Protein 4LBA (pdb70)

Radius of gyration: 19.46 Å; Cα contacts (8 Å, |Δi|>4): 552; chains: 2; bounding box: 35×48×48 Å

B-factor: mean 36.83, std 19.66, range [13.96, 130.91]

Solvent-accessible surface area: 12000 Å² total

Nearest PDB structures (foldseek):
  4lba-assembly1_A  TM=1.010E+00  e=5.595E-19  Bacteroides eggerthii DSM 20697
  2l7q-assembly1_A  TM=8.582E-01  e=2.592E-10  Phocaeicola vulgatus ATCC 8482
  3frp-assembly1_G  TM=5.766E-01  e=1.345E-03  Naja kaouthia
  5jtw-assembly2_E  TM=6.041E-01  e=3.268E-03  Homo sapiens
  7b2q-assembly1_B  TM=5.570E-01  e=9.291E-03  Homo sapiens

CATH classification: 2.60.40.2410

Secondary structure (DSSP, 8-state):
--SEEEE----S---TT-EEEEEEEEEE-SSS--S-EEEEEEEEES-EEE---SPPPPTT--EE---SEEEEEEEESSSS-EEEEEEEEETTS-EEEEEEEE--/----SSEEEE----S---TT-EEEEEEEEEE-SSS--S-EEEEEEEEES-EEE---SPPPPTT--EEE--SEEEEEEEE-SSS-EEEEEEEEETTS-EEEEEEEE--

Structure (mmCIF, N/CA/C/O backbone):
data_4LBA
#
_entry.id   4LBA
#
_cell.length_a   126.923
_cell.length_b   126.923
_cell.length_c   39.352
_cell.angle_alpha   90.000
_cell.angle_beta   90.000
_cell.angle_gamma   120.000
#
_symmetry.space_group_name_H-M   'P 64'
#
loop_
_entity.id
_entity.type
_entity.pdbx_description
1 polymer 'conjugative transposon lipoprotein'
2 non-polymer 'PENTAETHYLENE GLYCOL'
3 non-polymer 1,2-ETHANEDIOL
4 water water
#
loop_
_atom_site.group_PDB
_atom_site.id
_atom_site.type_symbol
_atom_site.label_atom_id
_atom_site.label_alt_id
_atom_site.label_comp_id
_atom_site.label_asym_id
_atom_site.label_entity_id
_atom_site.label_seq_id
_atom_site.pdbx_PDB_ins_code
_atom_site.Cartn_x
_atom_site.Cartn_y
_atom_site.Cartn_z
_atom_site.occupancy
_atom_site.B_iso_or_equiv
_atom_site.auth_seq_id
_atom_site.auth_comp_id
_atom_site.auth_asym_id
_atom_site.auth_atom_id
_atom_site.pdbx_PDB_model_num
ATOM 1 N N . SER A 1 11 ? 91.255 29.843 18.400 1.00 69.71 41 SER A N 1
ATOM 2 C CA . SER A 1 11 ? 92.080 30.647 17.423 1.00 71.17 41 SER A CA 1
ATOM 3 C C . SER A 1 11 ? 91.255 31.595 16.492 1.00 72.30 41 SER A C 1
ATOM 4 O O . SER A 1 11 ? 91.425 32.824 16.529 1.00 64.45 41 SER A O 1
ATOM 7 N N . TYR A 1 12 ? 90.399 31.024 15.640 1.00 62.04 42 TYR A N 1
ATOM 8 C CA . TYR A 1 12 ? 89.350 31.781 14.937 1.00 59.10 42 TYR A CA 1
ATOM 9 C C . TYR A 1 12 ? 88.025 31.087 15.184 1.00 55.89 42 TYR A C 1
ATOM 10 O O . TYR A 1 12 ? 87.998 29.881 15.445 1.00 57.87 42 TYR A O 1
ATOM 19 N N . PRO A 1 13 ? 86.916 31.831 15.099 1.00 51.54 43 PRO A N 1
ATOM 20 C CA . PRO A 1 13 ? 86.827 33.250 14.885 1.00 51.63 43 PRO A CA 1
ATOM 21 C C . PRO A 1 13 ? 86.845 34.039 16.208 1.00 41.93 43 PRO A C 1
ATOM 22 O O . PRO A 1 13 ? 86.639 35.247 16.149 1.00 45.04 43 PRO A O 1
ATOM 26 N N . PHE A 1 14 ? 86.994 33.380 17.363 1.00 36.95 44 PHE A N 1
ATOM 27 C CA . PHE A 1 14 ? 87.157 34.107 18.653 1.00 33.99 44 PHE A CA 1
ATOM 28 C C . PHE A 1 14 ? 88.054 33.386 19.629 1.00 34.08 44 PHE A C 1
ATOM 29 O O . PHE A 1 14 ? 88.268 32.177 19.513 1.00 34.67 44 PHE A O 1
ATOM 37 N N . THR A 1 15 ? 88.582 34.144 20.589 1.00 31.65 45 THR A N 1
ATOM 38 C CA . THR A 1 15 ? 89.350 33.611 21.679 1.00 30.08 45 THR A CA 1
ATOM 39 C C . THR A 1 15 ? 88.800 34.249 22.960 1.00 27.19 45 THR A C 1
ATOM 40 O O . THR A 1 15 ? 87.996 35.188 22.920 1.00 29.11 45 THR A O 1
ATOM 44 N N . VAL A 1 16 ? 89.238 33.747 24.092 1.00 26.04 46 VAL A N 1
ATOM 45 C CA . VAL A 1 16 ? 88.874 34.328 25.359 1.00 25.26 46 VAL A CA 1
ATOM 46 C C . VAL A 1 16 ? 90.180 34.577 26.135 1.00 25.29 46 VAL A C 1
ATOM 47 O O . VAL A 1 16 ? 90.939 33.640 26.394 1.00 28.82 46 VAL A O 1
ATOM 51 N N . GLU A 1 17 ? 90.434 35.828 26.477 1.00 24.39 47 GLU A N 1
ATOM 52 C CA . GLU A 1 17 ? 91.609 36.189 27.238 1.00 24.78 47 GLU A CA 1
ATOM 53 C C . GLU A 1 17 ? 91.278 36.125 28.703 1.00 22.03 47 GLU A C 1
ATOM 54 O O . GLU A 1 17 ? 90.198 36.504 29.097 1.00 25.84 47 GLU A O 1
ATOM 60 N N . VAL A 1 18 ? 92.221 35.662 29.498 1.00 21.04 48 VAL A N 1
ATOM 61 C CA . VAL A 1 18 ? 91.978 35.529 30.945 1.00 21.51 48 VAL A CA 1
ATOM 62 C C . VAL A 1 18 ? 93.156 36.159 31.672 1.00 21.00 48 VAL A C 1
ATOM 63 O O . VAL A 1 18 ? 94.327 35.946 31.306 1.00 23.30 48 VAL A O 1
ATOM 80 N N . PRO A 1 20 ? 95.554 36.921 35.124 1.00 19.50 50 PRO A N 1
ATOM 81 C CA . PRO A 1 20 ? 96.157 35.979 36.063 1.00 20.68 50 PRO A CA 1
ATOM 82 C C . PRO A 1 20 ? 95.203 35.482 37.155 1.00 20.73 50 PRO A C 1
ATOM 83 O O . PRO A 1 20 ? 94.329 36.229 37.598 1.00 20.36 50 PRO A O 1
ATOM 87 N N . VAL A 1 21 ? 95.385 34.222 37.536 1.00 21.12 51 VAL A N 1
ATOM 88 C CA . VAL A 1 21 ? 94.685 33.596 38.637 1.00 23.08 51 VAL A CA 1
ATOM 89 C C . VAL A 1 21 ? 95.708 32.983 39.592 1.00 25.47 51 VAL A C 1
ATOM 90 O O . VAL A 1 21 ? 96.836 32.768 39.198 1.00 24.61 51 VAL A O 1
ATOM 94 N N . PRO A 1 22 ? 95.320 32.757 40.855 1.00 26.16 52 PRO A N 1
ATOM 95 C CA . PRO A 1 22 ? 96.216 32.108 41.797 1.00 28.29 52 PRO A CA 1
ATOM 96 C C . PRO A 1 22 ? 96.586 30.701 41.345 1.00 27.60 52 PRO A C 1
ATOM 97 O O . PRO A 1 22 ? 95.891 30.109 40.516 1.00 27.00 52 PRO A O 1
ATOM 101 N N . ASN A 1 23 ? 97.674 30.178 41.908 1.00 30.05 53 ASN A N 1
ATOM 102 C CA . ASN A 1 23 ? 98.044 28.779 41.644 1.00 32.36 53 ASN A CA 1
ATOM 103 C C . ASN A 1 23 ? 97.547 27.852 42.759 1.00 34.17 53 ASN A C 1
ATOM 104 O O . ASN A 1 23 ? 97.665 26.635 42.650 1.00 34.55 53 ASN A O 1
ATOM 109 N N . LYS A 1 24 ? 96.957 28.436 43.795 1.00 36.00 54 LYS A N 1
ATOM 110 C CA . LYS A 1 24 ? 96.438 27.680 44.945 1.00 36.62 54 LYS A CA 1
ATOM 111 C C . LYS A 1 24 ? 95.183 28.322 45.513 1.00 39.66 54 LYS A C 1
ATOM 112 O O . LYS A 1 24 ? 94.904 29.513 45.312 1.00 36.98 54 LYS A O 1
ATOM 118 N N . VAL A 1 25 ? 94.403 27.514 46.205 1.00 36.41 55 VAL A N 1
ATOM 119 C CA A VAL A 1 25 ? 93.180 27.966 46.839 0.50 38.16 55 VAL A CA 1
ATOM 120 C CA B VAL A 1 25 ? 93.160 27.952 46.809 0.50 37.43 55 VAL A CA 1
ATOM 121 C C . VAL A 1 25 ? 93.007 27.155 48.113 1.00 43.58 55 VAL A C 1
ATOM 122 O O . VAL A 1 25 ? 93.547 26.051 48.228 1.00 44.64 55 VAL A O 1
ATOM 129 N N . VAL A 1 26 ? 92.298 27.714 49.083 1.00 41.71 56 VAL A N 1
ATOM 130 C CA . VAL A 1 26 ? 91.951 26.958 50.264 1.00 46.63 56 VAL A CA 1
ATOM 131 C C . VAL A 1 26 ? 90.433 26.834 50.317 1.00 44.69 56 VAL A C 1
ATOM 132 O O . VAL A 1 26 ? 89.705 27.542 49.615 1.00 39.50 56 VAL A O 1
ATOM 136 N N . LYS A 1 27 ? 89.974 25.914 51.145 1.00 47.09 57 LYS A N 1
ATOM 137 C CA . LYS A 1 27 ? 88.558 25.693 51.344 1.00 47.74 57 LYS A CA 1
ATOM 138 C C . LYS A 1 27 ? 87.886 27.003 51.717 1.00 46.80 57 LYS A C 1
ATOM 139 O O . LYS A 1 27 ? 88.322 27.697 52.648 1.00 48.17 57 LYS A O 1
ATOM 145 N N . GLY A 1 28 ? 86.814 27.319 51.005 1.00 41.57 58 GLY A N 1
ATOM 146 C CA . GLY A 1 28 ? 86.031 28.511 51.255 1.00 42.99 58 GLY A CA 1
ATOM 147 C C . GLY A 1 28 ? 86.525 29.774 50.567 1.00 42.28 58 GLY A C 1
ATOM 148 O O . GLY A 1 28 ? 85.838 30.778 50.597 1.00 46.14 58 GLY A O 1
ATOM 149 N N . GLN A 1 29 ? 87.721 29.742 49.985 1.00 37.28 59 GLN A N 1
ATOM 150 C CA . GLN A 1 29 ? 88.224 30.843 49.203 1.00 37.67 59 GLN A CA 1
ATOM 151 C C . GLN A 1 29 ? 87.528 30.968 47.868 1.00 34.66 59 GLN A C 1
ATOM 152 O O . GLN A 1 29 ? 87.279 29.961 47.195 1.00 32.62 59 GLN A O 1
ATOM 158 N N . THR A 1 30 ? 87.258 32.201 47.464 1.00 32.77 60 THR A N 1
ATOM 159 C CA . THR A 1 30 ? 86.675 32.479 46.164 1.00 30.78 60 THR A CA 1
ATOM 160 C C . THR A 1 30 ? 87.717 33.150 45.295 1.00 30.28 60 THR A C 1
ATOM 161 O O . THR A 1 30 ? 88.316 34.147 45.712 1.00 33.53 60 THR A O 1
ATOM 165 N N . VAL A 1 31 ? 87.953 32.596 44.112 1.00 28.41 61 VAL A N 1
ATOM 166 C CA . VAL A 1 31 ? 88.885 33.124 43.133 1.00 26.43 61 VAL A CA 1
ATOM 167 C C . VAL A 1 31 ? 88.112 33.889 42.069 1.00 25.18 61 VAL A C 1
ATOM 168 O O . VAL A 1 31 ? 87.150 33.351 41.500 1.00 25.24 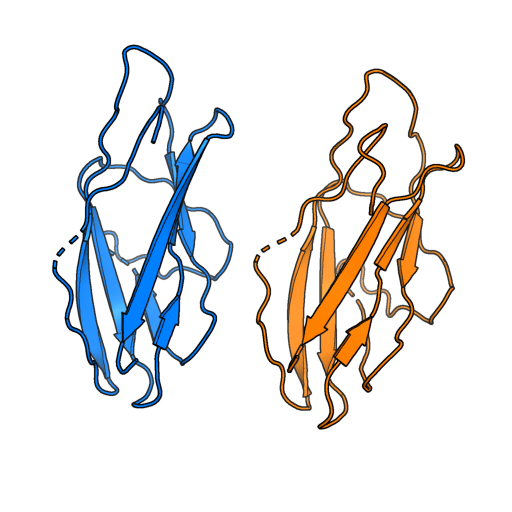61 VAL A O 1
ATOM 172 N N . GLU A 1 32 ? 88.548 35.117 41.790 1.00 24.92 62 GLU A N 1
ATOM 173 C CA . GLU A 1 32 ? 87.919 35.932 40.750 1.00 23.79 62 GLU A CA 1
ATOM 174 C C . GLU A 1 32 ? 88.673 35.727 39.436 1.00 24.67 62 GLU A C 1
ATOM 175 O O . GLU A 1 32 ? 89.871 36.003 39.342 1.00 27.14 62 GLU A O 1
ATOM 181 N N . ILE A 1 33 ? 87.969 35.318 38.390 1.00 19.90 63 ILE A N 1
ATOM 182 C CA . ILE A 1 33 ? 88.583 35.035 37.122 1.00 19.98 63 ILE A CA 1
ATOM 183 C C . ILE A 1 33 ? 88.060 36.066 36.129 1.00 20.80 63 ILE A C 1
ATOM 184 O O . ILE A 1 33 ? 86.870 36.111 35.867 1.00 22.35 63 ILE A O 1
ATOM 189 N N . ARG A 1 34 ? 88.946 36.910 35.586 1.00 18.39 64 ARG A N 1
ATOM 190 C CA . ARG A 1 34 ? 88.543 37.976 34.701 1.00 18.29 64 ARG A CA 1
ATOM 191 C C . ARG A 1 34 ? 88.817 37.606 33.254 1.00 19.65 64 ARG A C 1
ATOM 192 O O . ARG A 1 34 ? 89.960 37.300 32.879 1.00 20.83 64 ARG A O 1
ATOM 200 N N . CYS A 1 35 ? 87.748 37.631 32.470 1.00 21.30 65 CYS A N 1
ATOM 201 C CA . CYS A 1 35 ? 87.760 37.132 31.096 1.00 20.89 65 CYS A CA 1
ATOM 202 C C . CYS A 1 35 ? 87.311 38.211 30.128 1.00 21.76 65 CYS A C 1
ATOM 203 O O . CYS A 1 35 ? 86.510 39.094 30.475 1.00 23.10 65 CYS A O 1
ATOM 206 N N . GLU A 1 36 ? 87.800 38.098 28.894 1.00 25.00 66 GLU A N 1
ATOM 207 C CA . GLU A 1 36 ? 87.349 38.942 27.810 1.00 25.42 66 GLU A CA 1
ATOM 208 C C . GLU A 1 36 ? 87.289 38.169 26.506 1.00 26.82 66 GLU A C 1
ATOM 209 O O . GLU A 1 36 ? 88.271 37.584 26.072 1.00 26.05 66 GLU A O 1
ATOM 215 N N . LEU A 1 37 ? 86.116 38.187 25.880 1.00 28.40 67 LEU A N 1
ATOM 216 C CA A LEU A 1 37 ? 85.932 37.601 24.563 0.50 31.04 67 LEU A CA 1
ATOM 217 C CA B LEU A 1 37 ? 85.952 37.615 24.535 0.50 31.38 67 LEU A CA 1
ATOM 218 C C . LEU A 1 37 ? 86.594 38.519 23.519 1.00 33.09 67 LEU A C 1
ATOM 219 O O . LEU A 1 37 ? 86.313 39.719 23.502 1.00 34.90 67 LEU A O 1
ATOM 228 N N . LYS A 1 38 ? 87.450 37.951 22.656 1.00 32.25 68 LYS A N 1
ATOM 229 C CA . LYS A 1 38 ? 88.133 38.669 21.599 1.00 36.01 68 LYS A CA 1
ATOM 230 C C . LYS A 1 38 ? 87.696 38.074 20.250 1.00 39.16 68 LYS A C 1
ATOM 231 O O . LYS A 1 38 ? 87.923 36.903 19.981 1.00 35.19 68 LYS A O 1
ATOM 237 N N . LYS A 1 39 ? 87.087 38.891 19.412 1.00 44.71 69 LYS A N 1
ATOM 238 C CA . LYS A 1 39 ? 86.679 38.425 18.078 1.00 52.90 69 LYS A CA 1
ATOM 239 C C . LYS A 1 39 ? 87.806 38.700 17.096 1.00 68.03 69 LYS A C 1
ATOM 240 O O . LYS A 1 39 ? 88.221 39.850 16.931 1.00 59.43 69 LYS A O 1
ATOM 246 N N . GLU A 1 40 ? 88.288 37.621 16.473 1.00 81.03 70 GLU A N 1
ATOM 247 C CA . GLU A 1 40 ? 89.564 37.580 15.739 1.00 93.85 70 GLU A CA 1
ATOM 248 C C . GLU A 1 40 ? 89.491 37.858 14.247 1.00 114.05 70 GLU A C 1
ATOM 249 O O . GLU A 1 40 ? 90.533 37.980 13.602 1.00 130.91 70 GLU A O 1
ATOM 255 N N . GLY A 1 41 ? 88.284 37.936 13.692 1.00 118.63 71 GLY A N 1
ATOM 256 C CA . GLY A 1 41 ? 88.125 38.129 12.264 1.00 119.54 71 GLY A CA 1
ATOM 257 C C . GLY A 1 41 ? 86.997 39.082 11.942 1.00 121.33 71 GLY A C 1
ATOM 258 O O . GLY A 1 41 ? 86.383 39.664 12.848 1.00 115.28 71 GLY A O 1
ATOM 259 N N . ASP A 1 42 ? 86.715 39.200 10.643 1.00 111.31 72 ASP A N 1
ATOM 260 C CA . ASP A 1 42 ? 85.625 40.023 10.122 1.00 104.78 72 ASP A CA 1
ATOM 261 C C . ASP A 1 42 ? 84.234 39.416 10.363 1.00 101.39 72 ASP A C 1
ATOM 262 O O . ASP A 1 42 ? 83.243 40.149 10.423 1.00 102.41 72 ASP A O 1
ATOM 267 N N . PHE A 1 43 ? 84.153 38.091 10.484 1.00 99.07 73 PHE A N 1
ATOM 268 C CA . PHE A 1 43 ? 82.863 37.397 10.390 1.00 101.90 73 PHE A CA 1
ATOM 269 C C . PHE A 1 43 ? 82.540 36.538 11.625 1.00 109.92 73 PHE A C 1
ATOM 270 O O . PHE A 1 43 ? 83.340 36.448 12.562 1.00 102.30 73 PHE A O 1
ATOM 278 N N . SER A 1 44 ? 81.341 35.947 11.610 1.00 129.29 74 SER A N 1
ATOM 279 C CA . SER A 1 44 ? 80.824 35.062 12.670 1.00 126.75 74 SER A CA 1
ATOM 280 C C . SER A 1 44 ? 80.693 35.705 14.067 1.00 120.39 74 SER A C 1
ATOM 281 O O . SER A 1 44 ? 81.374 36.685 14.388 1.00 117.54 74 SER A O 1
ATOM 284 N N . GLY A 1 45 ? 79.782 35.153 14.874 1.00 109.22 75 GLY A N 1
ATOM 285 C CA . GLY A 1 45 ? 79.699 35.445 16.313 1.00 101.16 75 GLY A CA 1
ATOM 286 C C . GLY A 1 45 ? 78.751 36.525 16.816 1.00 84.49 75 GLY A C 1
ATOM 287 O O . GLY A 1 45 ? 79.208 37.566 17.305 1.00 76.60 75 GLY A O 1
ATOM 288 N N . THR A 1 46 ? 77.442 36.279 16.732 1.00 78.44 76 THR A N 1
ATOM 289 C CA . THR A 1 46 ? 76.457 37.175 17.378 1.00 73.87 76 THR A CA 1
ATOM 290 C C . THR A 1 46 ? 76.124 36.721 18.815 1.00 55.92 76 THR A C 1
ATOM 291 O O . THR A 1 46 ? 76.111 37.542 19.720 1.00 56.97 76 THR A O 1
ATOM 295 N N . LEU A 1 47 ? 75.858 35.431 19.016 1.00 53.58 77 LEU A N 1
ATOM 296 C CA . LEU A 1 47 ? 75.395 34.936 20.302 1.00 47.75 77 LEU A CA 1
ATOM 297 C C . LEU A 1 47 ? 76.398 33.957 20.898 1.00 41.22 77 LEU A C 1
ATOM 298 O O . LEU A 1 47 ? 76.843 33.034 20.219 1.00 39.99 77 LEU A O 1
ATOM 303 N N . TYR A 1 48 ? 76.685 34.125 22.181 1.00 35.66 78 TYR A N 1
ATOM 304 C CA . TYR A 1 48 ? 77.645 33.261 22.862 1.00 33.43 78 TYR A CA 1
ATOM 305 C C . TYR A 1 48 ? 77.058 32.686 24.117 1.00 34.20 78 TYR A C 1
ATOM 306 O O . TYR A 1 48 ? 76.252 33.327 24.782 1.00 33.85 78 TYR A O 1
ATOM 315 N N . THR A 1 49 ? 77.483 31.463 24.423 1.00 29.28 79 THR A N 1
ATOM 316 C CA . THR A 1 49 ? 77.150 30.793 25.666 1.00 26.64 79 THR A CA 1
ATOM 317 C C . THR A 1 49 ? 78.420 30.387 26.396 1.00 24.13 79 THR A C 1
ATOM 318 O O . THR A 1 49 ? 79.517 30.332 25.815 1.00 23.86 79 THR A O 1
ATOM 322 N N . ILE A 1 50 ? 78.254 30.086 27.673 1.00 22.81 80 ILE A N 1
ATOM 323 C CA . ILE A 1 50 ? 79.314 29.596 28.525 1.00 21.20 80 ILE A CA 1
ATOM 324 C C . ILE A 1 50 ? 78.830 28.411 29.377 1.00 19.78 80 ILE A C 1
ATOM 325 O O . ILE A 1 50 ? 77.647 28.314 29.734 1.00 22.14 80 ILE A O 1
ATOM 330 N N . ARG A 1 51 ? 79.751 27.483 29.606 1.00 19.54 81 ARG A N 1
ATOM 331 C CA . ARG A 1 51 ? 79.512 26.317 30.399 1.00 18.80 81 ARG A CA 1
ATOM 332 C C . ARG A 1 51 ? 80.805 25.918 31.060 1.00 19.26 81 ARG A C 1
ATOM 333 O O . ARG A 1 51 ? 81.893 26.383 30.691 1.00 18.63 81 ARG A O 1
ATOM 341 N N . TYR A 1 52 ? 80.710 25.009 32.027 1.00 18.89 82 TYR A N 1
ATOM 342 C CA . TYR A 1 52 ? 81.907 24.470 32.668 1.00 18.39 82 TYR A CA 1
ATOM 343 C C . TYR A 1 52 ? 81.744 23.004 33.038 1.00 20.94 82 TYR A C 1
ATOM 344 O O . TYR A 1 52 ? 80.639 22.442 32.976 1.00 22.48 82 TYR A O 1
ATOM 353 N N . PHE A 1 53 ? 82.863 22.364 33.318 1.00 20.85 83 PHE A N 1
ATOM 354 C CA . PHE A 1 53 ? 82.867 21.026 33.873 1.00 20.92 83 PHE A CA 1
ATOM 355 C C . PHE A 1 53 ? 84.055 20.866 34.784 1.00 21.52 83 PHE A C 1
ATOM 356 O O . PHE A 1 53 ? 85.159 21.316 34.455 1.00 21.46 83 PHE A O 1
ATOM 364 N N . GLN A 1 54 ? 83.845 20.201 35.907 1.00 21.07 84 GLN A N 1
ATOM 365 C CA . GLN A 1 54 ? 84.913 19.963 36.877 1.00 23.46 84 GLN A CA 1
ATOM 366 C C . GLN A 1 54 ? 85.406 18.562 36.854 1.00 26.30 84 GLN A C 1
ATOM 367 O O . GLN A 1 54 ? 84.591 17.600 36.920 1.00 26.54 84 GLN A O 1
ATOM 373 N N . PHE A 1 55 ? 86.727 18.408 36.745 1.00 25.76 85 PHE A N 1
ATOM 374 C CA . PHE A 1 55 ? 87.382 17.119 36.648 1.00 27.49 85 PHE A CA 1
ATOM 375 C C . PHE A 1 55 ? 88.112 16.657 37.914 1.00 30.09 85 PHE A C 1
ATOM 376 O O . PHE A 1 55 ? 88.247 15.453 38.159 1.00 30.57 85 PHE A O 1
ATOM 384 N N . GLU A 1 56 ? 88.610 17.607 38.707 1.00 29.57 86 GLU A N 1
ATOM 385 C CA . GLU A 1 56 ? 89.257 17.280 39.988 1.00 34.57 86 GLU A CA 1
ATOM 386 C C . GLU A 1 56 ? 88.786 18.297 41.019 1.00 32.93 86 GLU A C 1
ATOM 387 O O . GLU A 1 56 ? 88.640 19.485 40.709 1.00 29.05 86 GLU A O 1
ATOM 393 N N . GLY A 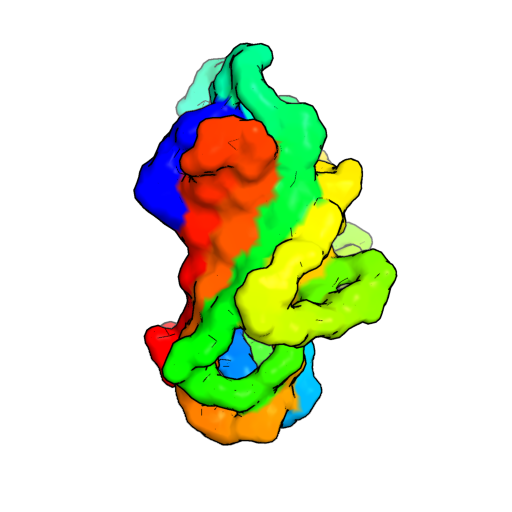1 57 ? 88.578 17.835 42.250 1.00 34.60 87 GLY A N 1
ATOM 394 C CA . GLY A 1 57 ? 88.292 18.745 43.344 1.00 36.96 87 GLY A CA 1
ATOM 395 C C . GLY A 1 57 ? 86.834 19.082 43.463 1.00 38.56 87 GLY A C 1
ATOM 396 O O . GLY A 1 57 ? 86.015 18.673 42.638 1.00 37.68 87 GLY A O 1
ATOM 397 N N . GLU A 1 58 ? 86.522 19.833 44.508 1.00 39.45 88 GLU A N 1
ATOM 398 C CA A GLU A 1 58 ? 85.147 20.198 44.835 0.50 40.78 88 GLU A CA 1
ATOM 399 C CA B GLU A 1 58 ? 85.149 20.189 44.846 0.50 41.91 88 GLU A CA 1
ATOM 400 C C . GLU A 1 58 ? 85.043 21.706 44.949 1.00 40.55 88 GLU A C 1
ATOM 401 O O . GLU A 1 58 ? 85.909 22.354 45.531 1.00 39.21 88 GLU A O 1
ATOM 412 N N . GLY A 1 59 ? 83.981 22.264 44.396 1.00 35.50 89 GLY A N 1
ATOM 413 C CA . GLY A 1 59 ? 83.838 23.714 44.391 1.00 34.35 89 GLY A CA 1
ATOM 414 C C . GLY A 1 59 ? 82.627 24.095 43.584 1.00 34.66 89 GLY A C 1
ATOM 415 O O . GLY A 1 59 ? 81.925 23.217 43.048 1.00 31.41 89 GLY A O 1
ATOM 416 N N . SER A 1 60 ? 82.373 25.394 43.536 1.00 31.38 90 SER A N 1
ATOM 417 C CA . SER A 1 60 ? 81.268 25.949 42.785 1.00 33.01 90 SER A CA 1
ATOM 418 C C . SER A 1 60 ? 81.751 27.110 41.949 1.00 30.56 90 SER A C 1
ATOM 419 O O . SER A 1 60 ? 82.622 27.889 42.370 1.00 31.61 90 SER A O 1
ATOM 422 N N . LEU A 1 61 ? 81.150 27.261 40.783 1.00 25.24 91 LEU A N 1
ATOM 423 C CA . LEU A 1 61 ? 81.524 28.329 39.887 1.00 23.07 91 LEU A CA 1
ATOM 424 C C . LEU A 1 61 ? 80.293 29.179 39.683 1.00 24.22 91 LEU A C 1
ATOM 425 O O . LEU A 1 61 ? 79.221 28.632 39.425 1.00 26.11 91 LEU A O 1
ATOM 430 N N . LYS A 1 62 ? 80.459 30.495 39.763 1.00 23.91 92 LYS A N 1
ATOM 431 C CA . LYS A 1 62 ? 79.361 31.438 39.557 1.00 26.89 92 LYS A CA 1
ATOM 432 C C . LYS A 1 62 ? 79.746 32.476 38.533 1.00 27.36 92 LYS A C 1
ATOM 433 O O . LYS A 1 62 ? 80.935 32.766 38.361 1.00 26.32 92 LYS A O 1
ATOM 452 N N . ASP A 1 64 ? 79.098 36.514 37.083 1.00 29.54 94 ASP A N 1
ATOM 453 C CA . ASP A 1 64 ? 79.019 37.828 37.710 1.00 30.64 94 ASP A CA 1
ATOM 454 C C . ASP A 1 64 ? 77.589 38.338 37.829 1.00 36.59 94 ASP A C 1
ATOM 455 O O . ASP A 1 64 ? 77.351 39.358 38.444 1.00 37.82 94 ASP A O 1
ATOM 460 N N . ASN A 1 65 ? 76.640 37.628 37.236 1.00 36.12 95 ASN A N 1
ATOM 461 C CA . ASN A 1 65 ? 75.223 37.922 37.453 1.00 41.74 95 ASN A CA 1
ATOM 462 C C . ASN A 1 65 ? 74.609 37.123 38.608 1.00 40.68 95 ASN A C 1
ATOM 463 O O . ASN A 1 65 ? 73.402 37.187 38.822 1.00 51.12 95 ASN A O 1
ATOM 468 N N . GLY A 1 66 ? 75.437 36.424 39.380 1.00 40.78 96 GLY A N 1
ATOM 469 C CA . GLY A 1 66 ? 74.985 35.695 40.568 1.00 43.16 96 GLY A CA 1
ATOM 470 C C . GLY A 1 66 ? 74.551 34.258 40.329 1.00 43.77 96 GLY A C 1
ATOM 471 O O . GLY A 1 66 ? 74.330 33.516 41.285 1.00 46.11 96 GLY A O 1
ATOM 472 N N . ILE A 1 67 ? 74.460 33.848 39.068 1.00 38.67 97 ILE A N 1
ATOM 473 C CA . ILE A 1 67 ? 73.991 32.482 38.721 1.00 41.33 97 ILE A CA 1
ATOM 474 C C . ILE A 1 67 ? 75.121 31.479 38.981 1.00 35.31 97 ILE A C 1
ATOM 475 O O . ILE A 1 67 ? 76.294 31.728 38.648 1.00 32.38 97 ILE A O 1
ATOM 480 N N . THR A 1 68 ? 74.763 30.379 39.630 1.00 35.78 98 THR A N 1
ATOM 481 C CA . THR A 1 68 ? 75.693 29.270 39.849 1.00 33.17 98 THR A CA 1
ATOM 482 C C . THR A 1 68 ? 75.609 28.309 38.680 1.00 29.29 98 THR A C 1
ATOM 483 O O . THR A 1 68 ? 74.504 27.846 38.318 1.00 31.79 98 THR A O 1
ATOM 487 N N . PHE A 1 69 ? 76.767 27.956 38.128 1.00 25.88 99 PHE A N 1
ATOM 488 C CA . PHE A 1 69 ? 76.820 27.017 37.017 1.00 24.90 99 PHE A CA 1
ATOM 489 C C . PHE A 1 69 ? 76.432 25.624 37.490 1.00 26.00 99 PHE A C 1
ATOM 490 O O . PHE A 1 69 ? 76.948 25.131 38.481 1.00 26.87 99 PHE A O 1
ATOM 498 N N . LEU A 1 70 ? 75.580 24.949 36.731 1.00 25.91 100 LEU A N 1
ATOM 499 C CA . LEU A 1 70 ? 75.445 23.500 36.857 1.00 27.15 100 LEU A CA 1
ATOM 500 C C . LEU A 1 70 ? 76.302 22.894 35.756 1.00 23.40 100 LEU A C 1
ATOM 501 O O . LEU A 1 70 ? 76.250 23.357 34.623 1.00 23.81 100 LEU A O 1
ATOM 506 N N . PRO A 1 71 ? 77.124 21.895 36.073 1.00 24.71 101 PRO A N 1
ATOM 507 C CA . PRO A 1 71 ? 78.018 21.342 35.035 1.00 23.86 101 PRO A CA 1
ATOM 508 C C . PRO A 1 71 ? 77.310 20.965 33.736 1.00 25.72 101 PRO A C 1
ATOM 509 O O . PRO A 1 71 ? 76.224 20.349 33.745 1.00 24.50 101 PRO A O 1
ATOM 513 N N . ASN A 1 72 ? 77.933 21.369 32.635 1.00 21.15 102 ASN A N 1
ATOM 514 C CA . ASN A 1 72 ? 77.452 21.093 31.279 1.00 22.43 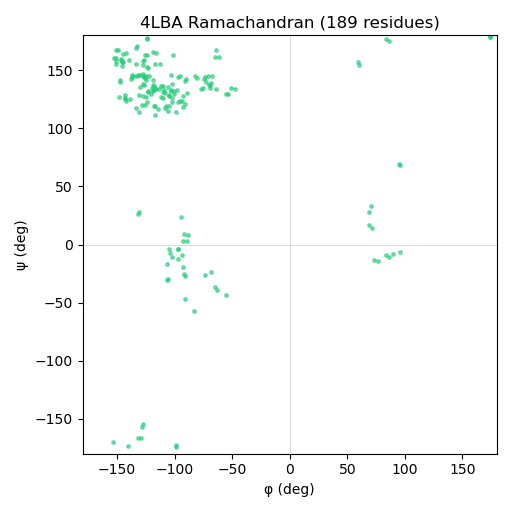102 ASN A CA 1
ATOM 515 C C . ASN A 1 72 ? 76.265 21.946 30.776 1.00 20.97 102 ASN A C 1
ATOM 516 O O . ASN A 1 72 ? 76.021 21.969 29.569 1.00 23.55 102 ASN A O 1
ATOM 521 N N . ASP A 1 73 ? 75.570 22.651 31.648 1.00 22.15 103 ASP A N 1
ATOM 522 C CA . ASP A 1 73 ? 74.473 23.534 31.215 1.00 22.76 103 ASP A CA 1
ATOM 523 C C . ASP A 1 73 ? 75.094 24.759 30.566 1.00 23.72 103 ASP A C 1
ATOM 524 O O . ASP A 1 73 ? 76.150 25.207 30.995 1.00 22.74 103 ASP A O 1
ATOM 529 N N . ARG A 1 74 ? 74.434 25.276 29.531 1.00 24.23 104 ARG A N 1
ATOM 530 C CA . ARG A 1 74 ? 74.898 26.456 28.829 1.00 25.61 104 ARG A CA 1
ATOM 531 C C . ARG A 1 74 ? 74.107 27.702 29.247 1.00 25.62 104 ARG A C 1
ATOM 532 O O . ARG A 1 74 ? 72.909 27.666 29.470 1.00 27.59 104 ARG A O 1
ATOM 540 N N . TYR A 1 75 ? 74.827 28.788 29.424 1.00 24.41 105 TYR A N 1
ATOM 541 C CA . TYR A 1 75 ? 74.263 30.059 29.854 1.00 27.44 105 TYR A CA 1
ATOM 542 C C . TYR A 1 75 ? 74.649 31.130 28.857 1.00 28.05 105 TYR A C 1
ATOM 543 O O . TYR A 1 75 ? 75.773 31.165 28.361 1.00 27.63 105 TYR A O 1
ATOM 552 N N . LEU A 1 76 ? 73.724 32.050 28.633 1.00 29.49 106 LEU A N 1
ATOM 553 C CA . LEU A 1 76 ? 73.964 33.171 27.757 1.00 34.06 106 LEU A CA 1
ATOM 554 C C . LEU A 1 76 ? 75.062 34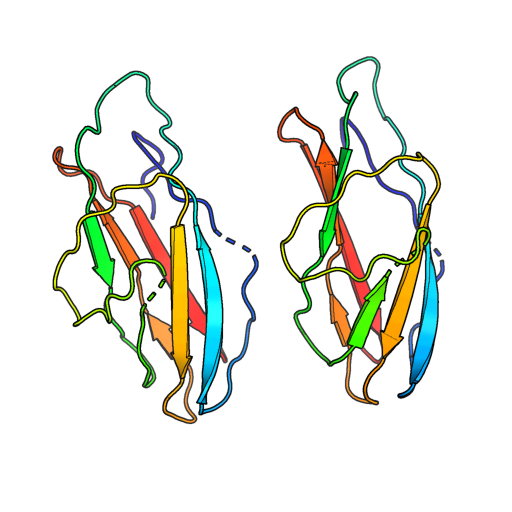.058 28.323 1.00 30.03 106 LEU A C 1
ATOM 555 O O . LEU A 1 76 ? 75.052 34.438 29.510 1.00 30.23 106 LEU A O 1
ATOM 560 N N . LEU A 1 77 ? 75.982 34.428 27.446 1.00 28.54 107 LEU A N 1
ATOM 561 C CA . LEU A 1 77 ? 77.017 35.355 27.786 1.00 30.79 107 LEU A CA 1
ATOM 562 C C . LEU A 1 77 ? 76.573 36.708 27.253 1.00 35.29 107 LEU A C 1
ATOM 563 O O . LEU A 1 77 ? 76.516 36.916 26.051 1.00 36.72 107 LEU A O 1
ATOM 568 N N . GLU A 1 78 ? 76.307 37.635 28.153 1.00 39.60 108 GLU A N 1
ATOM 569 C CA . GLU A 1 78 ? 75.681 38.906 27.783 1.00 48.68 108 GLU A CA 1
ATOM 570 C C . GLU A 1 78 ? 76.688 39.997 27.459 1.00 43.73 108 GLU A C 1
ATOM 571 O O . GLU A 1 78 ? 76.393 40.899 26.684 1.00 44.05 108 GLU A O 1
ATOM 577 N N . ASN A 1 79 ? 77.870 39.899 28.050 1.00 36.48 109 ASN A N 1
ATOM 578 C CA . ASN A 1 79 ? 78.901 40.906 27.920 1.00 38.22 109 ASN A CA 1
ATOM 579 C C . ASN A 1 79 ? 80.207 40.300 27.417 1.00 33.22 109 ASN A C 1
ATOM 580 O O . ASN A 1 79 ? 80.577 39.215 27.841 1.00 33.33 109 ASN A O 1
ATOM 585 N N . GLU A 1 80 ? 80.958 41.051 26.605 1.00 34.68 110 GLU A N 1
ATOM 586 C CA . GLU A 1 80 ? 82.287 40.629 26.149 1.00 35.77 110 GLU A CA 1
ATOM 587 C C . GLU A 1 80 ? 83.277 40.489 27.290 1.00 29.95 110 GLU A C 1
ATOM 588 O O . GLU A 1 80 ? 84.122 39.589 27.271 1.00 28.54 110 GLU A O 1
ATOM 594 N N . LYS A 1 81 ? 83.209 41.406 28.256 1.00 29.54 111 LYS A N 1
ATOM 595 C CA . LYS A 1 81 ? 84.038 41.334 29.454 1.00 29.27 111 LYS A CA 1
ATOM 596 C C . LYS A 1 81 ? 83.185 40.812 30.582 1.00 27.57 111 LYS A C 1
ATOM 597 O O . LYS A 1 81 ? 82.116 41.354 30.873 1.00 29.57 111 LYS A O 1
ATOM 603 N N . PHE A 1 82 ? 83.661 39.755 31.229 1.00 24.65 112 PHE A N 1
ATOM 604 C CA . PHE A 1 82 ? 82.912 39.144 32.304 1.00 24.60 112 PHE A CA 1
ATOM 605 C C . PHE A 1 82 ? 83.829 38.503 33.293 1.00 21.51 112 PHE A C 1
ATOM 606 O O . PHE A 1 82 ? 85.012 38.269 33.030 1.00 24.02 112 PHE A O 1
ATOM 614 N N . ARG A 1 83 ? 83.289 38.280 34.482 1.00 20.36 113 ARG A N 1
ATOM 615 C CA . ARG A 1 83 ? 84.027 37.676 35.556 1.00 19.30 113 ARG A CA 1
ATOM 616 C C . ARG A 1 83 ? 83.313 36.396 36.030 1.00 20.56 113 ARG A C 1
ATOM 617 O O . ARG A 1 83 ? 82.083 36.312 36.024 1.00 24.12 113 ARG A O 1
ATOM 625 N N . LEU A 1 84 ? 84.114 35.418 36.411 1.00 20.23 114 LEU A N 1
ATOM 626 C CA . LEU A 1 84 ? 83.655 34.192 37.043 1.00 20.89 114 LEU A CA 1
ATOM 627 C C . LEU A 1 84 ? 84.246 34.123 38.431 1.00 21.39 114 LEU A C 1
ATOM 628 O O . LEU A 1 84 ? 85.303 34.709 38.694 1.00 22.06 114 LEU A O 1
ATOM 633 N N . TYR A 1 85 ? 83.558 33.394 39.293 1.00 21.38 115 TYR A N 1
ATOM 634 C CA . TYR A 1 85 ? 83.947 33.249 40.696 1.00 22.63 115 TYR A CA 1
ATOM 635 C C . TYR A 1 85 ? 83.937 31.771 41.087 1.00 23.22 115 TYR A C 1
ATOM 636 O O . TYR A 1 85 ? 82.879 31.152 41.129 1.00 25.58 115 TYR A O 1
ATOM 645 N N . TYR A 1 86 ? 85.121 31.233 41.395 1.00 21.79 116 TYR A N 1
ATOM 646 C CA . TYR A 1 86 ? 85.250 29.843 41.805 1.00 23.69 116 TYR A CA 1
ATOM 647 C C . TYR A 1 86 ? 85.491 29.808 43.301 1.00 26.73 116 TYR A C 1
ATOM 648 O O . TYR A 1 86 ? 86.491 30.339 43.767 1.00 28.52 116 TYR A O 1
ATOM 657 N N . THR A 1 87 ? 84.569 29.161 44.010 1.00 27.81 117 THR A N 1
ATOM 658 C CA . THR A 1 87 ? 84.690 28.981 45.448 1.00 29.55 117 THR A CA 1
ATOM 659 C C . THR A 1 87 ? 85.058 27.538 45.725 1.00 31.85 117 THR A C 1
ATOM 660 O O . THR A 1 87 ? 84.283 26.603 45.437 1.00 33.63 117 THR A O 1
ATOM 664 N N . ALA A 1 88 ? 86.250 27.339 46.269 1.00 31.14 118 ALA A N 1
ATOM 665 C CA . ALA A 1 88 ? 86.673 25.997 46.648 1.00 34.45 118 ALA A CA 1
ATOM 666 C C . ALA A 1 88 ? 85.878 25.451 47.825 1.00 37.97 118 ALA A C 1
ATOM 667 O O . ALA A 1 88 ? 85.584 26.161 48.789 1.00 40.92 118 ALA A O 1
ATOM 669 N N . ALA A 1 89 ? 85.528 24.173 47.725 1.00 38.62 119 ALA A N 1
ATOM 670 C CA . ALA A 1 89 ? 84.864 23.461 48.820 1.00 45.68 119 ALA A CA 1
ATOM 671 C C . ALA A 1 89 ? 85.791 22.498 49.552 1.00 52.54 119 ALA A C 1
ATOM 672 O O . ALA A 1 89 ? 85.360 21.860 50.520 1.00 55.14 119 ALA A O 1
ATOM 674 N N . GLY A 1 90 ? 87.033 22.353 49.079 1.00 57.06 120 GLY A N 1
ATOM 675 C CA . GLY A 1 90 ? 88.137 21.797 49.907 1.00 61.80 120 GLY A CA 1
ATOM 676 C C . GLY A 1 90 ? 89.559 22.230 49.546 1.00 60.67 120 GLY A C 1
ATOM 677 O O . GLY A 1 90 ? 89.776 23.128 48.719 1.00 53.20 120 GLY A O 1
ATOM 678 N N . ASP A 1 91 ? 90.530 21.547 50.162 1.00 66.97 121 ASP A N 1
ATOM 679 C CA . ASP A 1 91 ? 91.971 21.851 50.033 1.00 74.06 121 ASP A CA 1
ATOM 680 C C . ASP A 1 91 ? 92.691 20.975 48.986 1.00 71.34 121 ASP A C 1
ATOM 681 O O . ASP A 1 91 ? 93.840 21.266 48.633 1.00 62.28 121 ASP A O 1
ATOM 686 N N . GLU A 1 92 ? 92.023 19.907 48.525 1.00 62.22 122 GLU A N 1
ATOM 687 C CA . GLU A 1 92 ? 92.531 19.024 47.457 1.00 55.29 122 GLU A CA 1
ATOM 688 C C . GLU A 1 92 ? 92.671 19.780 46.133 1.00 50.45 122 GLU A C 1
ATOM 689 O O . GLU A 1 92 ? 92.187 20.885 46.021 1.00 54.66 122 GLU A O 1
ATOM 695 N N . ALA A 1 93 ? 93.352 19.185 45.165 1.00 41.90 123 ALA A N 1
ATOM 696 C CA . ALA A 1 93 ? 93.597 19.853 43.893 1.00 41.59 123 ALA A CA 1
ATOM 697 C C . ALA A 1 93 ? 92.320 20.054 43.099 1.00 34.32 123 ALA A C 1
ATOM 698 O O . ALA A 1 93 ? 91.403 19.244 43.133 1.00 34.16 123 ALA A O 1
ATOM 700 N N . HIS A 1 94 ? 92.274 21.184 42.388 1.00 31.35 124 HIS A N 1
ATOM 701 C CA . HIS A 1 94 ? 91.120 21.570 41.610 1.00 29.41 124 HIS A CA 1
ATOM 702 C C . HIS A 1 94 ? 91.499 21.669 40.152 1.00 27.33 124 HIS A C 1
ATOM 703 O O . HIS A 1 94 ? 92.544 22.203 39.809 1.00 29.14 124 HIS A O 1
ATOM 710 N N . ASN A 1 95 ? 90.615 21.151 39.303 1.00 26.28 125 ASN A N 1
ATOM 711 C CA . ASN A 1 95 ? 90.760 21.264 37.864 1.00 24.80 125 ASN A CA 1
ATOM 712 C C . ASN A 1 95 ? 89.395 21.321 37.218 1.00 24.70 125 ASN A C 1
ATOM 713 O O . ASN A 1 95 ? 88.527 20.469 37.489 1.00 25.55 125 ASN A O 1
ATOM 718 N N . PHE A 1 96 ? 89.189 22.342 36.400 1.00 22.68 126 PHE A N 1
ATOM 719 C CA . PHE A 1 96 ? 87.935 22.497 35.682 1.00 21.82 126 PHE A CA 1
ATOM 720 C C . PHE A 1 96 ? 88.180 23.223 34.404 1.00 21.42 126 PHE A C 1
ATOM 721 O O . PHE A 1 96 ? 89.205 23.908 34.214 1.00 22.31 126 PHE A O 1
ATOM 729 N N . ILE A 1 97 ? 87.263 23.029 33.464 1.00 19.97 127 ILE A N 1
ATOM 730 C CA A ILE A 1 97 ? 87.316 23.717 32.187 0.50 20.32 127 ILE A CA 1
ATOM 731 C CA B ILE A 1 97 ? 87.343 23.697 32.202 0.50 21.14 127 ILE A CA 1
ATOM 732 C C . ILE A 1 97 ? 86.100 24.599 32.041 1.00 22.17 127 ILE A C 1
ATOM 733 O O . ILE A 1 97 ? 85.044 24.330 32.597 1.00 28.83 127 ILE A O 1
ATOM 742 N N . VAL A 1 98 ? 86.264 25.700 31.337 1.00 18.58 128 VAL A N 1
ATOM 743 C CA . VAL A 1 98 ? 85.181 26.614 31.003 1.00 18.29 128 VAL A CA 1
ATOM 744 C C . VAL A 1 98 ? 85.202 26.681 29.490 1.00 18.48 128 VAL A C 1
ATOM 745 O O . VAL A 1 98 ? 86.294 26.807 28.891 1.00 20.67 128 VAL A O 1
ATOM 749 N N . VAL A 1 99 ? 84.044 26.542 28.865 1.00 19.12 129 VAL A N 1
ATOM 750 C CA . VAL A 1 99 ? 83.952 26.563 27.420 1.00 19.96 129 VAL A CA 1
ATOM 751 C C . VAL A 1 99 ? 82.962 27.621 26.979 1.00 20.46 129 VAL A C 1
ATOM 752 O O . VAL A 1 99 ? 81.812 27.652 27.397 1.00 21.14 129 VAL A O 1
ATOM 756 N N . VAL A 1 100 ? 83.427 28.478 26.087 1.00 21.19 130 VAL A N 1
ATOM 757 C CA . VAL A 1 100 ? 82.595 29.478 25.461 1.00 21.13 130 VAL A CA 1
ATOM 758 C C . VAL A 1 100 ? 82.343 29.021 24.044 1.00 23.39 130 VAL A C 1
ATOM 759 O O . VAL A 1 100 ? 83.246 28.569 23.334 1.00 23.60 130 VAL A O 1
ATOM 763 N N . GLU A 1 101 ? 81.091 29.133 23.630 1.00 23.56 131 GLU A N 1
ATOM 764 C CA . GLU A 1 101 ? 80.676 28.699 22.324 1.00 24.28 131 GLU A CA 1
ATOM 765 C C . GLU A 1 101 ? 79.839 29.755 21.631 1.00 26.88 131 GLU A C 1
ATOM 766 O O . GLU A 1 101 ? 79.078 30.473 22.264 1.00 28.01 131 GLU A O 1
ATOM 772 N N . ASP A 1 102 ? 79.982 29.852 20.325 1.00 29.21 132 ASP A N 1
ATOM 773 C CA . ASP A 1 102 ? 79.101 30.729 19.541 1.00 33.67 132 ASP A CA 1
ATOM 774 C C . ASP A 1 102 ? 78.001 29.904 18.909 1.00 38.37 132 ASP A C 1
ATOM 775 O O . ASP A 1 102 ? 77.881 28.710 19.189 1.00 37.48 132 ASP A O 1
ATOM 780 N N . ASN A 1 103 ? 77.195 30.541 18.066 1.00 42.90 133 ASN A N 1
ATOM 781 C CA . ASN A 1 103 ? 76.092 29.858 17.412 1.00 48.97 133 ASN A CA 1
ATOM 782 C C . ASN A 1 103 ? 76.490 29.342 16.014 1.00 53.36 133 ASN A C 1
ATOM 783 O O . ASN A 1 103 ? 75.632 29.104 15.169 1.00 51.37 133 ASN A O 1
ATOM 788 N N . PHE A 1 104 ? 77.795 29.143 15.801 1.00 47.69 134 PHE A N 1
ATOM 789 C CA . PHE A 1 104 ? 78.344 28.678 14.528 1.00 51.49 134 PHE A CA 1
ATOM 790 C C . PHE A 1 104 ? 79.322 27.521 14.724 1.00 50.97 134 PHE A C 1
ATOM 791 O O . PHE A 1 104 ? 80.222 27.325 13.902 1.00 48.25 134 PHE A O 1
ATOM 799 N N . SER A 1 105 ? 79.136 26.770 15.817 1.00 44.03 135 SER A N 1
ATOM 800 C CA . SER A 1 105 ? 79.923 25.569 16.138 1.00 46.12 135 SER A CA 1
ATOM 801 C C . SER A 1 105 ? 81.359 25.854 16.566 1.00 42.18 135 SER A C 1
ATOM 802 O O . SER A 1 105 ? 82.187 24.941 16.569 1.00 46.83 135 SER A O 1
ATOM 805 N N . ASN A 1 106 ? 81.674 27.098 16.881 1.00 39.03 136 ASN A N 1
ATOM 806 C CA . ASN A 1 106 ? 83.016 27.406 17.329 1.00 36.23 136 ASN A CA 1
ATOM 807 C C . ASN A 1 106 ? 83.026 27.404 18.848 1.00 32.28 136 ASN A C 1
ATOM 808 O O . ASN A 1 106 ? 82.060 27.826 19.482 1.00 32.94 136 ASN A O 1
ATOM 813 N N . SER A 1 107 ? 84.141 26.959 19.402 1.00 31.04 137 SER A N 1
ATOM 814 C CA . SER A 1 107 ? 84.317 26.909 20.847 1.00 31.14 137 SER A CA 1
ATOM 815 C C . SER A 1 107 ? 85.719 27.342 21.245 1.00 30.09 137 SER A C 1
ATOM 816 O O . SER A 1 107 ? 86.650 27.298 20.449 1.00 33.85 137 SER A O 1
ATOM 819 N N . TYR A 1 108 ? 85.859 27.752 22.502 1.00 24.57 138 TYR A N 1
ATOM 820 C CA . TYR A 1 108 ? 87.162 28.075 23.035 1.00 24.43 138 TYR A CA 1
ATOM 821 C C . TYR A 1 108 ? 87.142 27.600 24.462 1.00 23.81 138 TYR A C 1
ATOM 822 O O . TYR A 1 108 ? 86.201 27.904 25.200 1.00 23.48 138 TYR A O 1
ATOM 831 N N . GLU A 1 109 ? 88.156 26.820 24.820 1.00 23.43 139 GLU A N 1
ATOM 832 C CA . GLU A 1 109 ? 88.234 26.192 26.117 1.00 26.00 139 GLU A CA 1
ATOM 833 C C . GLU A 1 109 ? 89.318 26.798 26.984 1.00 26.11 139 GLU A C 1
ATOM 834 O O . GLU A 1 109 ? 90.456 27.004 26.544 1.00 28.42 139 GLU A O 1
ATOM 840 N N . LEU A 1 110 ? 88.954 27.085 28.222 1.00 23.03 140 LEU A N 1
ATOM 841 C CA . LEU A 1 110 ? 89.887 27.525 29.250 1.00 23.24 140 LEU A CA 1
ATOM 842 C C . LEU A 1 110 ? 90.014 26.463 30.313 1.00 27.78 140 LEU A C 1
ATOM 843 O O . LEU A 1 110 ? 89.034 25.848 30.665 1.00 30.60 140 LEU A O 1
ATOM 848 N N . GLU A 1 111 ? 91.229 26.181 30.757 1.00 24.16 141 GLU A N 1
ATOM 849 C CA . GLU A 1 111 ? 91.420 25.162 31.784 1.00 24.81 141 GLU A CA 1
ATOM 850 C C . GLU A 1 111 ? 92.031 25.808 33.002 1.00 23.87 141 GLU A C 1
ATOM 851 O O . GLU A 1 111 ? 93.025 26.547 32.890 1.00 25.37 141 GLU A O 1
ATOM 857 N N . PHE A 1 112 ? 91.479 25.518 34.171 1.00 23.06 142 PHE A N 1
ATOM 858 C CA . PHE A 1 112 ? 91.979 26.058 35.407 1.00 22.54 142 PHE A CA 1
ATOM 859 C C . PHE A 1 112 ? 92.469 24.960 36.312 1.00 26.46 142 PHE A C 1
ATOM 860 O O . PHE A 1 112 ? 91.808 23.946 36.470 1.00 24.96 142 PHE A O 1
ATOM 868 N N . ASP A 1 113 ? 93.630 25.191 36.927 1.00 27.33 143 ASP A N 1
ATOM 869 C CA . ASP A 1 113 ? 94.220 24.256 37.898 1.00 30.72 143 ASP A CA 1
ATOM 870 C C . ASP A 1 113 ? 94.622 24.998 39.132 1.00 30.02 143 ASP A C 1
ATOM 871 O O . ASP A 1 113 ? 95.313 26.029 39.033 1.00 32.55 143 ASP A O 1
ATOM 876 N N . PHE A 1 114 ? 94.196 24.516 40.302 1.00 31.29 144 PHE A N 1
ATOM 877 C CA . PHE A 1 114 ? 94.618 25.098 41.563 1.00 29.48 144 PHE A CA 1
ATOM 878 C C . PHE A 1 114 ? 95.104 23.976 42.488 1.00 33.68 144 PHE A C 1
ATOM 879 O O . PHE A 1 114 ? 94.468 22.940 42.584 1.00 33.69 144 PHE A O 1
ATOM 887 N N . ASN A 1 115 ? 96.225 24.222 43.145 1.00 34.78 145 ASN A N 1
ATOM 888 C CA . ASN A 1 115 ? 96.932 23.248 44.007 1.00 44.52 145 ASN A CA 1
ATOM 889 C C . ASN A 1 115 ? 97.549 22.102 43.163 1.00 56.84 145 ASN A C 1
ATOM 890 O O . ASN A 1 115 ? 97.701 20.984 43.667 1.00 69.25 145 ASN A O 1
ATOM 895 N N . ASN A 1 116 ? 97.887 22.400 41.900 1.00 77.81 146 ASN A N 1
ATOM 896 C CA . ASN A 1 116 ? 98.472 21.469 40.890 1.00 87.27 146 ASN A CA 1
ATOM 897 C C . ASN A 1 116 ? 98.063 21.866 39.467 1.00 83.12 146 ASN A C 1
ATOM 898 O O . ASN A 1 116 ? 98.416 21.193 38.492 1.00 82.45 146 ASN A O 1
ATOM 903 N N . ILE B 1 8 ? 82.409 3.731 16.126 1.00 36.75 38 ILE B N 1
ATOM 904 C CA . ILE B 1 8 ? 83.395 4.662 16.748 1.00 52.27 38 ILE B CA 1
ATOM 905 C C . ILE B 1 8 ? 84.098 5.343 15.595 1.00 75.42 38 ILE B C 1
ATOM 906 O O . ILE B 1 8 ? 84.023 6.557 15.427 1.00 75.86 38 ILE B O 1
ATOM 908 N N . GLN B 1 9 ? 84.767 4.509 14.797 1.00 88.43 39 GLN B N 1
ATOM 909 C CA . GLN B 1 9 ? 85.397 4.913 13.563 1.00 82.23 39 GLN B CA 1
ATOM 910 C C . GLN B 1 9 ? 84.409 5.605 12.610 1.00 76.27 39 GLN B C 1
ATOM 911 O O . GLN B 1 9 ? 84.768 6.648 12.064 1.00 60.80 39 GLN B O 1
ATOM 913 N N . GLN B 1 10 ? 83.171 5.092 12.447 1.00 60.70 40 GLN B N 1
ATOM 914 C CA A GLN B 1 10 ? 82.288 5.614 11.384 0.50 54.13 40 GLN B CA 1
ATOM 915 C CA B GLN B 1 10 ? 82.276 5.596 11.382 0.50 52.45 40 GLN B CA 1
ATOM 916 C C . GLN B 1 10 ? 82.016 7.118 11.525 1.00 51.53 40 GLN B C 1
ATOM 917 O O . GLN B 1 10 ? 81.772 7.617 12.621 1.00 45.63 40 GLN B O 1
ATOM 928 N N . SER B 1 11 ? 82.093 7.838 10.405 1.00 48.01 41 SER B N 1
ATOM 929 C CA . SER B 1 11 ? 81.802 9.279 10.367 1.00 53.55 41 SER B CA 1
ATOM 930 C C . SER B 1 11 ? 80.455 9.544 9.680 1.00 54.97 41 SER B C 1
ATOM 931 O O . SER B 1 11 ? 79.917 10.638 9.793 1.00 44.11 41 SER B O 1
ATOM 934 N N . TYR B 1 12 ? 79.943 8.549 8.941 1.00 48.15 42 TYR B N 1
ATOM 935 C CA . TYR B 1 12 ? 78.633 8.631 8.298 1.00 38.48 42 TYR B CA 1
ATOM 936 C C . TYR B 1 12 ? 77.885 7.355 8.563 1.00 37.50 42 TYR B C 1
ATOM 937 O O . TYR B 1 12 ? 78.500 6.303 8.746 1.00 42.00 42 TYR B O 1
ATOM 946 N N . PRO B 1 13 ? 76.554 7.407 8.521 1.00 34.87 43 PRO B N 1
ATOM 947 C CA . PRO B 1 13 ? 75.725 8.557 8.259 1.00 35.74 43 PRO B CA 1
ATOM 948 C C . PRO B 1 13 ? 75.327 9.255 9.564 1.00 35.08 43 PRO B C 1
ATOM 949 O O . PRO B 1 13 ? 74.516 10.177 9.509 1.00 37.93 43 PRO B O 1
ATOM 953 N N . PHE B 1 14 ? 75.821 8.778 10.700 1.00 28.94 44 PHE B N 1
ATOM 954 C CA . PHE B 1 14 ? 75.605 9.487 11.972 1.00 26.90 44 PHE B CA 1
ATOM 955 C C . PHE B 1 14 ? 76.783 9.328 12.916 1.00 29.25 44 PHE B C 1
ATOM 956 O O . PHE B 1 14 ? 77.568 8.381 12.804 1.00 28.23 44 PHE B O 1
ATOM 964 N N . THR B 1 15 ? 76.858 10.247 13.879 1.00 25.91 45 THR B N 1
ATOM 965 C CA . THR B 1 15 ? 77.800 10.174 14.979 1.00 24.20 45 THR B CA 1
ATOM 966 C C . THR B 1 15 ? 77.035 10.475 16.245 1.00 24.01 45 THR B C 1
ATOM 967 O O . THR B 1 15 ? 75.863 10.853 16.212 1.00 25.05 45 THR B O 1
ATOM 971 N N . VAL B 1 16 ? 77.681 10.236 17.389 1.00 23.25 46 VAL B N 1
ATOM 972 C CA . VAL B 1 16 ? 77.101 10.600 18.675 1.00 21.91 46 VAL B CA 1
ATOM 973 C C . VAL B 1 16 ? 78.106 11.479 19.439 1.00 22.41 46 VAL B C 1
ATOM 974 O O . VAL B 1 16 ? 79.231 11.057 19.683 1.00 27.69 46 VAL B O 1
ATOM 978 N N . GLU B 1 17 ? 77.690 12.696 19.756 1.00 21.60 47 GLU B N 1
ATOM 979 C CA . GLU B 1 17 ? 78.524 13.657 20.498 1.00 22.26 47 GLU B CA 1
ATOM 980 C C . GLU B 1 17 ? 78.253 13.491 21.973 1.00 22.62 47 GLU B C 1
ATOM 981 O O . GLU B 1 1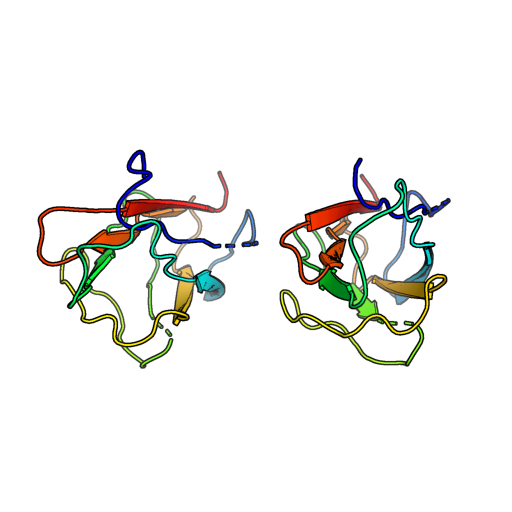7 ? 77.116 13.262 22.360 1.00 20.82 47 GLU B O 1
ATOM 987 N N . VAL B 1 18 ? 79.297 13.579 22.791 1.00 22.06 48 VAL B N 1
ATOM 988 C CA . VAL B 1 18 ? 79.139 13.382 24.226 1.00 19.72 48 VAL B CA 1
ATOM 989 C C . VAL B 1 18 ? 79.792 14.560 24.909 1.00 21.51 48 VAL B C 1
ATOM 990 O O . VAL B 1 18 ? 80.910 14.963 24.545 1.00 23.42 48 VAL B O 1
ATOM 1007 N N . PRO B 1 20 ? 81.388 16.618 28.303 1.00 20.91 50 PRO B N 1
ATOM 1008 C CA . PRO B 1 20 ? 82.380 16.141 29.257 1.00 21.67 50 PRO B CA 1
ATOM 1009 C C . PRO B 1 20 ? 81.847 15.205 30.355 1.00 20.97 50 PRO B C 1
ATOM 1010 O O . PRO B 1 20 ? 80.715 15.387 30.808 1.00 21.24 50 PRO B O 1
ATOM 1014 N N . VAL B 1 21 ? 82.685 14.230 30.701 1.00 22.33 51 VAL B N 1
ATOM 1015 C CA . VAL B 1 21 ? 82.449 13.283 31.789 1.00 24.69 51 VAL B CA 1
ATOM 1016 C C . VAL B 1 21 ? 83.647 13.264 32.719 1.00 23.72 51 VAL B C 1
ATOM 1017 O O . VAL B 1 21 ? 84.740 13.643 32.325 1.00 25.91 51 VAL B O 1
ATOM 1021 N N . PRO B 1 22 ? 83.452 12.828 33.972 1.00 26.74 52 PRO B N 1
ATOM 1022 C CA . PRO B 1 22 ? 84.571 12.707 34.895 1.00 30.44 52 PRO B CA 1
ATOM 1023 C C . PRO B 1 22 ? 85.566 11.671 34.442 1.00 31.35 52 PRO B C 1
ATOM 1024 O O . PRO B 1 22 ? 85.239 10.819 33.630 1.00 29.88 52 PRO B O 1
ATOM 1028 N N . ASN B 1 23 ? 86.776 11.739 34.974 1.00 33.04 53 ASN B N 1
ATOM 1029 C CA . ASN B 1 23 ? 87.785 10.727 34.710 1.00 34.46 53 ASN B CA 1
ATOM 1030 C C . ASN B 1 23 ? 87.841 9.686 35.839 1.00 33.94 53 ASN B C 1
ATOM 1031 O O . ASN B 1 23 ? 88.568 8.702 35.728 1.00 34.14 53 ASN B O 1
ATOM 1036 N N . LYS B 1 24 ? 87.050 9.893 36.897 1.00 37.65 54 LYS B N 1
ATOM 1037 C CA . LYS B 1 24 ? 87.002 8.988 38.060 1.00 39.99 54 LYS B CA 1
ATOM 1038 C C . LYS B 1 24 ? 85.595 8.890 38.649 1.00 41.93 54 LYS B C 1
ATOM 1039 O O . LYS B 1 24 ? 84.745 9.763 38.457 1.00 40.40 54 LYS B O 1
ATOM 1045 N N . VAL B 1 25 ? 85.355 7.798 39.345 1.00 41.81 55 VAL B N 1
ATOM 1046 C CA . VAL B 1 25 ? 84.089 7.543 39.988 1.00 40.94 55 VAL B CA 1
ATOM 1047 C C . VAL B 1 25 ? 84.396 6.775 41.297 1.00 50.72 55 VAL B C 1
ATOM 1048 O O . VAL B 1 25 ? 85.450 6.135 41.411 1.00 54.74 55 VAL B O 1
ATOM 1052 N N . VAL B 1 26 ? 83.529 6.884 42.299 1.00 38.04 56 VAL B N 1
ATOM 1053 C CA . VAL B 1 26 ? 83.680 6.071 43.503 1.00 40.15 56 VAL B CA 1
ATOM 1054 C C . VAL B 1 26 ? 82.445 5.197 43.625 1.00 38.01 56 VAL B C 1
ATOM 1055 O O . VAL B 1 26 ? 81.435 5.455 42.959 1.00 32.69 56 VAL B O 1
ATOM 1059 N N . LYS B 1 27 ? 82.521 4.190 44.484 1.00 36.47 57 LYS B N 1
ATOM 1060 C CA . LYS B 1 27 ? 81.399 3.283 44.710 1.00 37.10 57 LYS B CA 1
ATOM 1061 C C . LYS B 1 27 ? 80.181 4.090 45.092 1.00 35.10 57 LYS B C 1
ATOM 1062 O O . LYS B 1 27 ? 80.243 4.926 46.004 1.00 36.51 57 LYS B O 1
ATOM 1068 N N . GLY B 1 28 ? 79.080 3.816 44.410 1.00 33.40 58 GLY B N 1
ATOM 1069 C CA . GLY B 1 28 ? 77.810 4.463 44.679 1.00 34.17 58 GLY B CA 1
ATOM 1070 C C . GLY B 1 28 ? 77.606 5.811 44.015 1.00 33.49 58 GLY B C 1
ATOM 1071 O O . GLY B 1 28 ? 76.517 6.341 44.062 1.00 35.48 58 GLY B O 1
ATOM 1072 N N . GLN B 1 29 ? 78.641 6.365 43.403 1.00 30.29 59 GLN B N 1
ATOM 1073 C CA . GLN B 1 29 ? 78.495 7.561 42.616 1.00 28.15 59 GLN B CA 1
ATOM 1074 C C . GLN B 1 29 ? 77.829 7.323 41.266 1.00 28.59 59 GLN B C 1
ATOM 1075 O O . GLN B 1 29 ? 78.094 6.331 40.618 1.00 25.18 59 GLN B O 1
ATOM 1081 N N . THR B 1 30 ? 77.005 8.271 40.847 1.00 28.37 60 THR B N 1
ATOM 1082 C CA . THR B 1 30 ? 76.362 8.237 39.529 1.00 24.48 60 THR B CA 1
ATOM 1083 C C . THR B 1 30 ? 76.928 9.368 38.671 1.00 24.64 60 THR B C 1
ATOM 1084 O O . THR B 1 30 ? 76.937 10.531 39.113 1.00 29.91 60 THR B O 1
ATOM 1088 N N . VAL B 1 31 ? 77.401 9.031 37.477 1.00 24.98 61 VAL B N 1
ATOM 1089 C CA . VAL B 1 31 ? 77.901 9.950 36.447 1.00 23.85 61 VAL B CA 1
ATOM 1090 C C . VAL B 1 31 ? 76.835 10.187 35.358 1.00 24.23 61 VAL B C 1
ATOM 1091 O O . VAL B 1 31 ? 76.293 9.223 34.814 1.00 23.43 61 VAL B O 1
ATOM 1095 N N . GLU B 1 32 ? 76.594 11.446 35.008 1.00 20.43 62 GLU B N 1
ATOM 1096 C CA . GLU B 1 32 ? 75.651 11.807 33.944 1.00 19.45 62 GLU B CA 1
ATOM 1097 C C . GLU B 1 32 ? 76.403 11.932 32.635 1.00 23.65 62 GLU B C 1
ATOM 1098 O O . GLU B 1 32 ? 77.399 12.637 32.558 1.00 26.36 62 GLU B O 1
ATOM 1104 N N . ILE B 1 33 ? 75.935 11.244 31.599 1.00 16.52 63 ILE B N 1
ATOM 1105 C CA . ILE B 1 33 ? 76.563 11.275 30.309 1.00 17.56 63 ILE B CA 1
ATOM 1106 C C . ILE B 1 33 ? 75.579 11.881 29.335 1.00 20.74 63 ILE B C 1
ATOM 1107 O O . ILE B 1 33 ? 74.552 11.274 29.006 1.00 19.14 63 ILE B O 1
ATOM 1112 N N . ARG B 1 34 ? 75.864 13.071 28.835 1.00 17.14 64 ARG B N 1
ATOM 1113 C CA . ARG B 1 34 ? 74.942 13.749 27.946 1.00 16.49 64 ARG B CA 1
ATOM 1114 C C . ARG B 1 34 ? 75.350 13.519 26.499 1.00 18.16 64 ARG B C 1
ATOM 1115 O O . ARG B 1 34 ? 76.474 13.868 26.073 1.00 19.26 64 ARG B O 1
ATOM 1123 N N . CYS B 1 35 ? 74.408 12.957 25.726 1.00 17.67 65 CYS B N 1
ATOM 1124 C CA . CYS B 1 35 ? 74.684 12.512 24.362 1.00 19.94 65 CYS B CA 1
ATOM 1125 C C . CYS B 1 35 ? 73.752 13.178 23.372 1.00 17.95 65 CYS B C 1
ATOM 1126 O O . CYS B 1 35 ? 72.614 13.538 23.700 1.00 20.19 65 CYS B O 1
ATOM 1129 N N . GLU B 1 36 ? 74.246 13.326 22.141 1.00 19.42 66 GLU B N 1
ATOM 1130 C CA . GLU B 1 36 ? 73.440 13.840 21.063 1.00 21.67 66 GLU B CA 1
ATOM 1131 C C . GLU B 1 36 ? 73.767 13.112 19.758 1.00 21.92 66 GLU B C 1
ATOM 1132 O O . GLU B 1 36 ? 74.910 13.115 19.304 1.00 21.87 66 GLU B O 1
ATOM 1138 N N . LEU B 1 37 ? 72.738 12.529 19.150 1.00 22.40 67 LEU B N 1
ATOM 1139 C CA A LEU B 1 37 ? 72.867 11.905 17.845 0.50 22.73 67 LEU B CA 1
ATOM 1140 C CA B LEU B 1 37 ? 72.848 11.941 17.795 0.50 23.92 67 LEU B CA 1
ATOM 1141 C C . LEU B 1 37 ? 72.969 13.011 16.793 1.00 28.47 67 LEU B C 1
ATOM 1142 O O . LEU B 1 37 ? 72.143 13.922 16.777 1.00 30.76 67 LEU B O 1
ATOM 1151 N N . LYS B 1 38 ? 74.000 12.947 15.935 1.00 25.74 68 LYS B N 1
ATOM 1152 C CA . LYS B 1 38 ? 74.208 13.932 14.896 1.00 29.52 68 LYS B CA 1
ATOM 1153 C C . LYS B 1 38 ? 74.090 13.189 13.566 1.00 37.08 68 LYS B C 1
ATOM 1154 O O . LYS B 1 38 ? 74.865 12.272 13.295 1.00 30.86 68 LYS B O 1
ATOM 1160 N N . LYS B 1 39 ? 73.130 13.584 12.750 1.00 40.26 69 LYS B N 1
ATOM 1161 C CA . LYS B 1 39 ? 72.969 12.944 11.453 1.00 45.23 69 LYS B CA 1
ATOM 1162 C C . LYS B 1 39 ? 73.766 13.745 10.448 1.00 63.04 69 LYS B C 1
ATOM 1163 O O . LYS B 1 39 ? 73.520 14.936 10.241 1.00 61.50 69 LYS B O 1
ATOM 1169 N N . GLU B 1 40 ? 74.744 13.065 9.853 1.00 71.17 70 GLU B N 1
ATOM 1170 C CA . GLU B 1 40 ? 75.824 13.682 9.082 1.00 81.71 70 GLU B CA 1
ATOM 1171 C C . GLU B 1 40 ? 75.429 13.746 7.623 1.00 96.02 70 GLU B C 1
ATOM 1172 O O . GLU B 1 40 ? 75.913 14.588 6.848 1.00 90.89 70 GLU B O 1
ATOM 1178 N N . GLY B 1 41 ? 74.538 12.834 7.258 1.00 107.16 71 GLY B N 1
ATOM 1179 C CA . GLY B 1 41 ? 74.133 12.686 5.888 1.00 127.83 71 GLY B CA 1
ATOM 1180 C C . GLY B 1 41 ? 72.794 13.311 5.593 1.00 124.99 71 GLY B C 1
ATOM 1181 O O . GLY B 1 41 ? 72.011 13.657 6.498 1.00 114.56 71 GLY B O 1
ATOM 1182 N N . ASP B 1 42 ? 72.582 13.491 4.291 1.00 106.77 72 ASP B N 1
ATOM 1183 C CA . ASP B 1 42 ? 71.268 13.748 3.728 1.00 95.02 72 ASP B CA 1
ATOM 1184 C C . ASP B 1 42 ? 70.372 12.511 3.861 1.00 86.71 72 ASP B C 1
ATOM 1185 O O . ASP B 1 42 ? 69.150 12.638 3.869 1.00 84.01 72 ASP B O 1
ATOM 1190 N N . PHE B 1 43 ? 70.977 11.324 3.974 1.00 76.24 73 PHE B N 1
ATOM 1191 C CA . PHE B 1 43 ? 70.242 10.061 3.824 1.00 73.91 73 PHE B CA 1
ATOM 1192 C C . PHE B 1 43 ? 70.378 9.126 5.037 1.00 82.10 73 PHE B C 1
ATOM 1193 O O . PHE B 1 43 ? 71.064 9.454 6.007 1.00 71.38 73 PHE B O 1
ATOM 1201 N N . SER B 1 44 ? 69.689 7.981 4.966 1.00 98.84 74 SER B N 1
ATOM 1202 C CA . SER B 1 44 ? 69.693 6.929 6.010 1.00 107.36 74 SER B CA 1
ATOM 1203 C C . SER B 1 44 ? 69.199 7.392 7.400 1.00 98.30 74 SER B C 1
ATOM 1204 O O . SER B 1 44 ? 69.208 8.586 7.716 1.00 82.48 74 SER B O 1
ATOM 1207 N N . GLY B 1 45 ? 68.736 6.431 8.200 1.00 95.18 75 GLY B N 1
ATOM 1208 C CA . GLY B 1 45 ? 68.482 6.641 9.630 1.00 96.74 75 GLY B CA 1
ATOM 1209 C C . GLY B 1 45 ? 67.075 6.996 10.088 1.00 78.57 75 GLY B C 1
ATOM 1210 O O . GLY B 1 45 ? 66.840 8.103 10.577 1.00 67.73 75 GLY B O 1
ATOM 1211 N N . THR B 1 46 ? 66.145 6.054 9.968 1.00 61.85 76 THR B N 1
ATOM 1212 C CA . THR B 1 46 ? 64.810 6.207 10.540 1.00 66.79 76 THR B CA 1
ATOM 1213 C C . THR B 1 46 ? 64.805 5.824 12.029 1.00 41.42 76 THR B C 1
ATOM 1214 O O . THR B 1 46 ? 64.485 6.646 12.883 1.00 52.11 76 THR B O 1
ATOM 1218 N N . LEU B 1 47 ? 65.221 4.593 12.317 1.00 38.54 77 LEU B N 1
ATOM 1219 C CA A LEU B 1 47 ? 65.110 4.034 13.671 0.50 31.13 77 LEU B CA 1
ATOM 1220 C CA B LEU B 1 47 ? 65.113 4.052 13.669 0.50 31.54 77 LEU B CA 1
ATOM 1221 C C . LEU B 1 47 ? 66.501 3.795 14.248 1.00 27.22 77 LEU B C 1
ATOM 1222 O O . LEU B 1 47 ? 67.372 3.277 13.555 1.00 28.76 77 LEU B O 1
ATOM 1231 N N . TYR B 1 48 ? 66.685 4.141 15.519 1.00 22.28 78 TYR B N 1
ATOM 1232 C CA . TYR B 1 48 ? 67.958 3.961 16.205 1.00 19.76 78 TYR B CA 1
ATOM 1233 C C . TYR B 1 48 ? 67.770 3.184 17.487 1.00 18.95 78 TYR B C 1
ATOM 1234 O O . TYR B 1 48 ? 66.762 3.341 18.163 1.00 18.78 78 TYR B O 1
ATOM 1243 N N . THR B 1 49 ? 68.767 2.352 17.798 1.00 18.50 79 THR B N 1
ATOM 1244 C CA . THR B 1 49 ? 68.839 1.612 19.058 1.00 17.68 79 THR B CA 1
ATOM 1245 C C . THR B 1 49 ? 70.129 1.861 19.768 1.00 16.21 79 THR B C 1
ATOM 1246 O O . THR B 1 49 ? 71.106 2.384 19.209 1.00 17.41 79 THR B O 1
ATOM 1250 N N . ILE B 1 50 ? 70.134 1.526 21.048 1.00 16.94 80 ILE B N 1
ATOM 1251 C CA . ILE B 1 50 ? 71.298 1.692 21.900 1.00 15.33 80 ILE B CA 1
ATOM 1252 C C . ILE B 1 50 ? 71.480 0.447 22.773 1.00 14.42 80 ILE B C 1
ATOM 1253 O O . ILE B 1 50 ? 70.500 -0.187 23.186 1.00 16.14 80 ILE B O 1
ATOM 1258 N N . ARG B 1 51 ? 72.739 0.121 23.034 1.00 14.56 81 ARG B N 1
ATOM 1259 C CA . ARG B 1 51 ? 73.107 -1.005 23.890 1.00 13.96 81 ARG B CA 1
ATOM 1260 C C . ARG B 1 51 ? 74.418 -0.717 24.544 1.00 14.95 81 ARG B C 1
ATOM 1261 O O . ARG B 1 51 ? 75.141 0.232 24.151 1.00 16.19 81 ARG B O 1
ATOM 1269 N N . TYR B 1 52 ? 74.770 -1.521 25.556 1.00 14.44 82 TYR B N 1
ATOM 1270 C CA . TYR B 1 52 ? 76.071 -1.365 26.186 1.00 14.80 82 TYR B CA 1
ATOM 1271 C C . TYR B 1 52 ? 76.659 -2.735 26.542 1.00 16.39 82 TYR B C 1
ATOM 1272 O O . TYR B 1 52 ? 75.976 -3.764 26.512 1.00 16.56 82 TYR B O 1
ATOM 1281 N N . PHE B 1 53 ? 77.941 -2.710 26.819 1.00 16.32 83 PHE B N 1
ATOM 1282 C CA . PHE B 1 53 ? 78.615 -3.859 27.424 1.00 16.71 83 PHE B CA 1
ATOM 1283 C C . PHE B 1 53 ? 79.727 -3.376 28.317 1.00 17.22 83 PHE B C 1
ATOM 1284 O O . PHE B 1 53 ? 80.441 -2.454 27.958 1.00 18.64 83 PHE B O 1
ATOM 1292 N N . GLN B 1 54 ? 79.909 -4.040 29.439 1.00 18.07 84 GLN B N 1
ATOM 1293 C CA . GLN B 1 54 ? 80.936 -3.687 30.376 1.00 19.52 84 GLN B CA 1
ATOM 1294 C C . GLN B 1 54 ? 82.063 -4.707 30.372 1.00 19.98 84 GLN B C 1
ATOM 1295 O O . GLN B 1 54 ? 81.832 -5.901 30.521 1.00 21.91 84 GLN B O 1
ATOM 1301 N N . PHE B 1 55 ? 83.278 -4.205 30.263 1.00 21.16 85 PHE B N 1
ATOM 1302 C CA . PHE B 1 55 ? 84.483 -5.023 30.194 1.00 21.83 85 PHE B CA 1
ATOM 1303 C C . PHE B 1 55 ? 85.327 -5.012 31.443 1.00 25.75 85 PHE B C 1
ATOM 1304 O O . PHE B 1 55 ? 86.039 -5.999 31.711 1.00 26.69 85 PHE B O 1
ATOM 1312 N N . GLU B 1 56 ? 85.321 -3.898 32.188 1.00 23.23 86 GLU B N 1
ATOM 1313 C CA . GLU B 1 56 ? 86.066 -3.797 33.451 1.00 24.04 86 GLU B CA 1
ATOM 1314 C C . GLU B 1 56 ? 85.195 -3.101 34.468 1.00 23.89 86 GLU B C 1
ATOM 1315 O O . GLU B 1 56 ? 84.467 -2.155 34.137 1.00 23.77 86 GLU B O 1
ATOM 1321 N N . GLY B 1 57 ? 85.300 -3.532 35.720 1.00 26.84 87 GLY B N 1
ATOM 1322 C CA . GLY B 1 57 ? 84.591 -2.862 36.794 1.00 30.08 87 GLY B CA 1
ATOM 1323 C C . GLY B 1 57 ? 83.165 -3.320 36.929 1.00 30.02 87 GLY B C 1
ATOM 1324 O O . GLY B 1 57 ? 82.685 -4.140 36.144 1.00 29.20 87 GLY B O 1
ATOM 1325 N N . GLU B 1 58 ? 82.491 -2.780 37.943 1.00 29.28 88 GLU B N 1
ATOM 1326 C CA . GLU B 1 58 ? 81.117 -3.159 38.262 1.00 32.35 88 GLU B CA 1
ATOM 1327 C C . GLU B 1 58 ? 80.281 -1.903 38.351 1.00 27.88 88 GLU B C 1
ATOM 1328 O O . GLU B 1 58 ? 80.689 -0.912 38.940 1.00 26.69 88 GLU B O 1
ATOM 1334 N N . GLY B 1 59 ? 79.084 -1.959 37.804 1.00 26.15 89 GLY B N 1
ATOM 1335 C CA . GLY B 1 59 ? 78.233 -0.763 37.811 1.00 26.05 89 GLY B CA 1
ATOM 1336 C C . GLY B 1 59 ? 76.981 -1.015 37.014 1.00 23.87 89 GLY B C 1
ATOM 1337 O O . GLY B 1 59 ? 76.785 -2.142 36.498 1.00 25.13 89 GLY B O 1
ATOM 1338 N N . SER B 1 60 ? 76.133 -0.003 36.991 1.00 23.86 90 SER B N 1
ATOM 1339 C CA A SER B 1 60 ? 74.871 -0.075 36.252 0.34 22.73 90 SER B CA 1
ATOM 1340 C CA B SER B 1 60 ? 74.862 -0.061 36.270 0.33 23.74 90 SER B CA 1
ATOM 1341 C CA C SER B 1 60 ? 74.841 -0.050 36.308 0.33 23.52 90 SER B CA 1
ATOM 1342 C C . SER B 1 60 ? 74.707 1.166 35.388 1.00 20.87 90 SER B C 1
ATOM 1343 O O . SER B 1 60 ? 75.110 2.263 35.763 1.00 23.05 90 SER B O 1
ATOM 1350 N N . LEU B 1 61 ? 74.104 0.964 34.227 1.00 17.81 91 LEU B N 1
ATOM 1351 C CA . LEU B 1 61 ? 73.899 2.032 33.277 1.00 16.58 91 LEU B CA 1
ATOM 1352 C C . LEU B 1 61 ? 72.407 2.164 33.088 1.00 17.98 91 LEU B C 1
ATOM 1353 O O . LEU B 1 61 ? 71.724 1.169 32.898 1.00 17.71 91 LEU B O 1
ATOM 1358 N N . LYS B 1 62 ? 71.918 3.393 33.167 1.00 16.55 92 LYS B N 1
ATOM 1359 C CA . LYS B 1 62 ? 70.486 3.727 32.999 1.00 16.48 92 LYS B CA 1
ATOM 1360 C C . LYS B 1 62 ? 70.324 4.822 31.982 1.00 18.83 92 LYS B C 1
ATOM 1361 O O . LYS B 1 62 ? 71.263 5.574 31.719 1.00 20.49 92 LYS B O 1
ATOM 1375 N N . ASP B 1 64 ? 67.729 8.092 30.487 1.00 17.35 94 ASP B N 1
ATOM 1376 C CA . ASP B 1 64 ? 66.851 9.099 31.012 1.00 20.24 94 ASP B CA 1
ATOM 1377 C C . ASP B 1 64 ? 65.345 8.784 30.899 1.00 25.26 94 ASP B C 1
ATOM 1378 O O . ASP B 1 64 ? 64.516 9.508 31.460 1.00 25.64 94 ASP B O 1
ATOM 1383 N N . ASN B 1 65 ? 64.987 7.756 30.153 1.00 22.31 95 ASN B N 1
ATOM 1384 C CA . ASN B 1 65 ? 63.582 7.260 30.085 1.00 21.55 95 ASN B CA 1
ATOM 1385 C C . ASN B 1 65 ? 63.284 6.233 31.137 1.00 26.82 95 ASN B C 1
ATOM 1386 O O . ASN B 1 65 ? 62.197 5.629 31.124 1.00 25.76 95 ASN B O 1
ATOM 1391 N N . GLY B 1 66 ? 64.219 6.020 32.068 1.00 22.71 96 GLY B N 1
ATOM 1392 C CA . GLY B 1 66 ? 64.035 5.113 33.188 1.00 28.01 96 GLY B CA 1
ATOM 1393 C C . GLY B 1 66 ? 64.565 3.693 33.046 1.00 24.10 96 GLY B C 1
ATOM 1394 O O . GLY B 1 66 ? 64.505 2.906 33.976 1.00 24.55 96 GLY B O 1
ATOM 1395 N N . ILE B 1 67 ? 65.033 3.347 31.865 1.00 19.58 97 ILE B N 1
ATOM 1396 C CA . ILE B 1 67 ? 65.493 1.976 31.605 1.00 20.79 97 ILE B CA 1
ATOM 1397 C C . ILE B 1 67 ? 66.856 1.742 32.267 1.00 21.80 97 ILE B C 1
ATOM 1398 O O . ILE B 1 67 ? 67.743 2.597 32.153 1.00 21.96 97 ILE B O 1
ATOM 1403 N N . THR B 1 68 ? 67.007 0.603 32.941 1.00 18.11 98 THR B N 1
ATOM 1404 C CA . THR B 1 68 ? 68.332 0.078 33.329 1.00 16.95 98 THR B CA 1
ATOM 1405 C C . THR B 1 68 ? 68.752 -0.906 32.257 1.00 18.85 98 THR B C 1
ATOM 1406 O O . THR B 1 68 ? 68.018 -1.883 31.959 1.00 20.99 98 THR B O 1
ATOM 1410 N N . PHE B 1 69 ? 69.924 -0.656 31.671 1.00 17.23 99 PHE B N 1
ATOM 1411 C CA . PHE B 1 69 ? 70.431 -1.502 30.609 1.00 17.00 99 PHE B CA 1
ATOM 1412 C C . PHE B 1 69 ? 70.857 -2.865 31.138 1.00 18.59 99 PHE B C 1
ATOM 1413 O O . PHE B 1 69 ? 71.499 -2.974 32.179 1.00 19.71 99 PHE B O 1
ATOM 1421 N N . LEU B 1 70 ? 70.500 -3.908 30.401 1.00 17.41 100 LEU B N 1
ATOM 1422 C CA . LEU B 1 70 ? 71.062 -5.252 30.598 1.00 17.42 100 LEU B CA 1
ATOM 1423 C C . LEU B 1 70 ? 72.073 -5.407 29.463 1.00 17.73 100 LEU B C 1
ATOM 1424 O O . LEU B 1 70 ? 71.764 -5.069 28.325 1.00 17.93 100 LEU B O 1
ATOM 1429 N N . PRO B 1 71 ? 73.288 -5.851 29.762 1.00 17.77 101 PRO B N 1
ATOM 1430 C CA . PRO B 1 71 ? 74.305 -5.989 28.688 1.00 17.29 101 PRO B CA 1
ATOM 1431 C C . PRO B 1 71 ? 73.813 -6.702 27.441 1.00 17.75 101 PRO B C 1
ATOM 1432 O O . PRO B 1 71 ? 73.163 -7.760 27.523 1.00 18.62 101 PRO B O 1
ATOM 1436 N N . ASN B 1 72 ? 74.134 -6.108 26.299 1.00 16.76 102 ASN B N 1
ATOM 1437 C CA . ASN B 1 72 ? 73.785 -6.611 24.978 1.00 15.88 102 ASN B CA 1
ATOM 1438 C C . ASN B 1 72 ? 72.325 -6.499 24.538 1.00 17.18 102 ASN B C 1
ATOM 1439 O O . ASN B 1 72 ? 72.038 -6.661 23.348 1.00 20.48 102 ASN B O 1
ATOM 1444 N N . ASP B 1 73 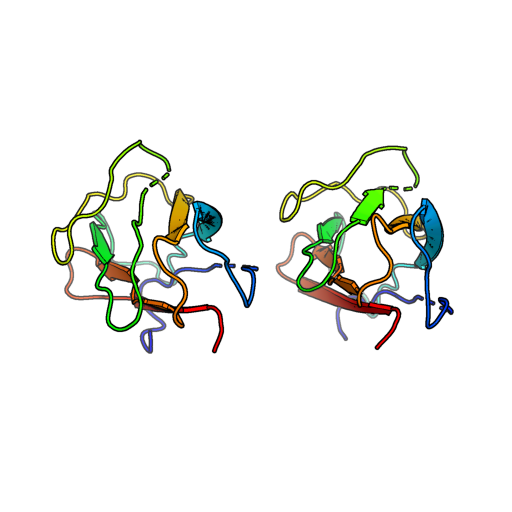? 71.388 -6.210 25.446 1.00 16.75 103 ASP B N 1
ATOM 1445 C CA . ASP B 1 73 ? 70.011 -5.933 25.017 1.00 16.48 103 ASP B CA 1
ATOM 1446 C C . ASP B 1 73 ? 69.988 -4.569 24.321 1.00 15.73 103 ASP B C 1
ATOM 1447 O O . ASP B 1 73 ? 70.742 -3.675 24.651 1.00 15.69 103 ASP B O 1
ATOM 1452 N N . ARG B 1 74 ? 69.130 -4.443 23.298 1.00 15.91 104 ARG B N 1
ATOM 1453 C CA . ARG B 1 74 ? 69.006 -3.180 22.579 1.00 15.31 104 ARG B CA 1
ATOM 1454 C C . ARG B 1 74 ? 67.732 -2.471 23.038 1.00 14.61 104 ARG B C 1
ATOM 1455 O O . ARG B 1 74 ? 66.686 -3.096 23.278 1.00 15.74 104 ARG B O 1
ATOM 1463 N N . TYR B 1 75 ? 67.819 -1.141 23.069 1.00 15.14 105 TYR B N 1
ATOM 1464 C CA . TYR B 1 75 ? 66.712 -0.292 23.452 1.00 16.01 105 TYR B CA 1
ATOM 1465 C C . TYR B 1 75 ? 66.495 0.770 22.363 1.00 16.83 105 TYR B C 1
ATOM 1466 O O . TYR B 1 75 ? 67.436 1.307 21.798 1.00 16.50 105 TYR B O 1
ATOM 1475 N N . LEU B 1 76 ? 65.243 1.118 22.158 1.00 17.60 106 LEU B N 1
ATOM 1476 C CA . LEU B 1 76 ? 64.904 2.158 21.197 1.00 17.33 106 LEU B CA 1
ATOM 1477 C C . LEU B 1 76 ? 65.358 3.542 21.691 1.00 17.69 106 LEU B C 1
ATOM 1478 O O . LEU B 1 76 ? 65.179 3.902 22.868 1.00 17.72 106 LEU B O 1
ATOM 1483 N N . LEU B 1 77 ? 65.932 4.320 20.782 1.00 17.39 107 LEU B N 1
ATOM 1484 C CA A LEU B 1 77 ? 66.266 5.725 21.055 0.50 17.35 107 LEU B CA 1
ATOM 1485 C CA B LEU B 1 77 ? 66.306 5.664 21.033 0.50 18.33 107 LEU B CA 1
ATOM 1486 C C . LEU B 1 77 ? 65.299 6.573 20.305 1.00 18.92 107 LEU B C 1
ATOM 1487 O O . LEU B 1 77 ? 65.341 6.632 19.096 1.00 22.09 107 LEU B O 1
ATOM 1496 N N . GLU B 1 78 ? 64.402 7.230 21.029 1.00 18.60 108 GLU B N 1
ATOM 1497 C CA . GLU B 1 78 ? 63.367 8.028 20.378 1.00 19.67 108 GLU B CA 1
ATOM 1498 C C . GLU B 1 78 ? 63.764 9.491 20.206 1.00 24.43 108 GLU B C 1
ATOM 1499 O O . GLU B 1 78 ? 63.121 10.173 19.421 1.00 25.38 108 GLU B O 1
ATOM 1505 N N . ASN B 1 79 ? 64.742 9.963 20.966 1.00 21.84 109 ASN B N 1
ATOM 1506 C CA . ASN B 1 79 ? 65.136 11.387 20.987 1.00 24.45 109 ASN B CA 1
ATOM 1507 C C . ASN B 1 79 ? 66.590 11.547 20.545 1.00 23.84 109 ASN B C 1
ATOM 1508 O O . ASN B 1 79 ? 67.445 10.741 20.955 1.00 24.45 109 ASN B O 1
ATOM 1513 N N . GLU B 1 80 ? 66.867 12.602 19.778 1.00 22.52 110 GLU B N 1
ATOM 1514 C CA . GLU B 1 80 ? 68.228 12.867 19.340 1.00 22.21 110 GLU B CA 1
ATOM 1515 C C . GLU B 1 80 ? 69.147 13.202 20.525 1.00 21.23 110 GLU B C 1
ATOM 1516 O O . GLU B 1 80 ? 70.311 12.810 20.503 1.00 22.79 110 GLU B O 1
ATOM 1522 N N . LYS B 1 81 ? 68.633 13.914 21.519 1.00 19.56 111 LYS B N 1
ATOM 1523 C CA . LYS B 1 81 ? 69.371 14.261 22.720 1.00 20.50 111 LYS B CA 1
ATOM 1524 C C . LYS B 1 81 ? 68.868 13.379 23.848 1.00 21.81 111 LYS B C 1
ATOM 1525 O O . LYS B 1 81 ? 67.655 13.288 24.076 1.00 24.15 111 LYS B O 1
ATOM 1531 N N . PHE B 1 82 ? 69.799 12.713 24.516 1.00 18.60 112 PHE B N 1
ATOM 1532 C CA . PHE B 1 82 ? 69.469 11.819 25.600 1.00 18.28 112 PHE B CA 1
ATOM 1533 C C . PHE B 1 82 ? 70.610 11.723 26.580 1.00 19.19 112 PHE B C 1
ATOM 1534 O O . PHE B 1 82 ? 71.758 12.109 26.290 1.00 20.18 112 PHE B O 1
ATOM 1542 N N . ARG B 1 83 ? 70.271 11.279 27.780 1.00 17.87 113 ARG B N 1
ATOM 1543 C CA . ARG B 1 83 ? 71.258 11.169 28.850 1.00 15.54 113 ARG B CA 1
ATOM 1544 C C . ARG B 1 83 ? 71.303 9.763 29.416 1.00 17.02 113 ARG B C 1
ATOM 1545 O O . ARG B 1 83 ? 70.276 9.078 29.474 1.00 18.32 113 ARG B O 1
ATOM 1553 N N . LEU B 1 84 ? 72.515 9.326 29.720 1.00 15.80 114 LEU B N 1
ATOM 1554 C CA . LEU B 1 84 ? 72.786 8.076 30.368 1.00 16.18 114 LEU B CA 1
ATOM 1555 C C . LEU B 1 84 ? 73.341 8.371 31.742 1.00 17.24 114 LEU B C 1
ATOM 1556 O O . LEU B 1 84 ? 73.930 9.434 31.971 1.00 18.72 114 LEU B O 1
ATOM 1561 N N . TYR B 1 85 ? 73.182 7.414 32.647 1.00 14.84 115 TYR B N 1
ATOM 1562 C CA . TYR B 1 85 ? 73.617 7.540 34.028 1.00 16.91 115 TYR B CA 1
ATOM 1563 C C . TYR B 1 85 ? 74.346 6.269 34.418 1.00 19.07 115 TYR B C 1
ATOM 1564 O O . TYR B 1 85 ? 73.729 5.189 34.421 1.00 18.37 115 TYR B O 1
ATOM 1573 N N . TYR B 1 86 ? 75.636 6.376 34.747 1.00 18.46 116 TYR B N 1
ATOM 1574 C CA . TYR B 1 86 ? 76.435 5.235 35.144 1.00 18.73 116 TYR B CA 1
ATOM 1575 C C . TYR B 1 86 ? 76.690 5.312 36.630 1.00 19.90 116 TYR B C 1
ATOM 1576 O O . TYR B 1 86 ? 77.270 6.304 37.114 1.00 21.59 116 TYR B O 1
ATOM 1585 N N . THR B 1 87 ? 76.233 4.300 37.340 1.00 21.55 117 THR B N 1
ATOM 1586 C CA . THR B 1 87 ? 76.403 4.236 38.789 1.00 22.53 117 THR B CA 1
ATOM 1587 C C . THR B 1 87 ? 77.434 3.146 39.091 1.00 23.06 117 THR B C 1
ATOM 1588 O O . THR B 1 87 ? 77.229 1.971 38.817 1.00 26.72 117 THR B O 1
ATOM 1592 N N . ALA B 1 88 ? 78.544 3.541 39.683 1.00 26.27 118 ALA B N 1
ATOM 1593 C CA . ALA B 1 88 ? 79.584 2.574 40.082 1.00 27.47 118 ALA B CA 1
ATOM 1594 C C . ALA B 1 88 ? 79.201 1.720 41.268 1.00 33.47 118 ALA B C 1
ATOM 1595 O O . ALA B 1 88 ? 78.550 2.201 42.201 1.00 30.90 118 ALA B O 1
ATOM 1597 N N A ALA B 1 89 ? 79.481 0.421 41.164 0.50 29.56 119 ALA B N 1
ATOM 1598 N N B ALA B 1 89 ? 79.720 0.489 41.274 0.50 37.60 119 ALA B N 1
ATOM 1599 C CA A ALA B 1 89 ? 79.181 -0.532 42.233 0.50 29.77 119 ALA B CA 1
ATOM 1600 C CA B ALA B 1 89 ? 79.768 -0.353 42.470 0.50 43.44 119 ALA B CA 1
ATOM 1601 C C A ALA B 1 89 ? 80.420 -1.050 42.934 0.50 30.88 119 ALA B C 1
ATOM 1602 C C B ALA B 1 89 ? 81.195 -0.455 43.047 0.50 47.60 119 ALA B C 1
ATOM 1603 O O A ALA B 1 89 ? 80.310 -1.723 43.952 0.50 33.80 119 ALA B O 1
ATOM 1604 O O B ALA B 1 89 ? 81.451 -1.286 43.920 0.50 61.32 119 ALA B O 1
ATOM 1607 N N A GLY B 1 90 ? 81.603 -0.765 42.419 0.50 32.18 120 GLY B N 1
ATOM 1608 N N B GLY B 1 90 ? 82.116 0.395 42.586 0.50 48.40 120 GLY B N 1
ATOM 1609 C CA A GLY B 1 90 ? 82.774 -1.345 43.062 0.50 36.29 120 GLY B CA 1
ATOM 1610 C CA B GLY B 1 90 ? 83.492 0.330 43.070 0.50 47.33 120 GLY B CA 1
ATOM 1611 C C A GLY B 1 90 ? 83.885 -0.340 43.209 0.50 38.20 120 GLY B C 1
ATOM 1612 C C B GLY B 1 90 ? 84.475 1.413 42.641 0.50 45.22 120 GLY B C 1
ATOM 1613 O O A GLY B 1 90 ? 83.684 0.860 42.984 0.50 41.03 120 GLY B O 1
ATOM 1614 O O B GLY B 1 90 ? 84.264 2.179 41.687 0.50 32.11 120 GLY B O 1
ATOM 1615 N N A ASP B 1 91 ? 85.060 -0.854 43.525 0.50 39.05 121 ASP B N 1
ATOM 1616 N N B ASP B 1 91 ? 85.588 1.464 43.364 0.50 42.98 121 ASP B N 1
ATOM 1617 C CA A ASP B 1 91 ? 86.237 -0.036 43.765 0.50 42.65 121 ASP B CA 1
ATOM 1618 C CA B ASP B 1 91 ? 86.644 2.416 43.053 0.50 43.89 121 ASP B CA 1
ATOM 1619 C C A ASP B 1 91 ? 87.241 -0.045 42.611 0.50 43.48 121 ASP B C 1
ATOM 1620 C C B ASP B 1 91 ? 87.595 1.753 42.044 0.50 43.22 121 ASP B C 1
ATOM 1621 O O A ASP B 1 91 ? 88.221 0.711 42.618 0.50 49.90 121 ASP B O 1
ATOM 1622 O O B ASP B 1 91 ? 88.537 2.386 41.548 0.50 41.63 121 ASP B O 1
ATOM 1631 N N A GLU B 1 92 ? 87.005 -0.879 41.607 0.50 43.60 122 GLU B N 1
ATOM 1632 N N B GLU B 1 92 ? 87.309 0.477 41.754 0.50 44.23 122 GLU B N 1
ATOM 1633 C CA A GLU B 1 92 ? 87.983 -0.987 40.528 0.50 41.88 122 GLU B CA 1
ATOM 1634 C CA B GLU B 1 92 ? 88.053 -0.378 40.801 0.50 44.30 122 GLU B CA 1
ATOM 1635 C C A GLU B 1 92 ? 87.801 0.093 39.407 0.50 38.16 122 GLU B C 1
ATOM 1636 C C B GLU B 1 92 ? 87.718 -0.029 39.359 0.50 37.00 122 GLU B C 1
ATOM 1637 O O A GLU B 1 92 ? 86.925 0.990 39.439 0.50 36.83 122 GLU B O 1
ATOM 1638 O O B GLU B 1 92 ? 86.517 0.030 39.055 0.50 31.61 122 GLU B O 1
ATOM 1649 N N . ALA B 1 93 ? 88.725 0.064 38.469 1.00 33.84 123 ALA B N 1
ATOM 1650 C CA . ALA B 1 93 ? 88.586 0.793 37.195 1.00 34.44 123 ALA B CA 1
ATOM 1651 C C . ALA B 1 93 ? 87.369 0.304 36.407 1.00 28.82 123 ALA B C 1
ATOM 1652 O O . ALA B 1 93 ? 87.021 -0.880 36.455 1.00 27.02 123 ALA B O 1
ATOM 1654 N N . HIS B 1 94 ? 86.736 1.225 35.695 1.00 25.88 124 HIS B N 1
ATOM 1655 C CA . HIS B 1 94 ? 85.534 0.949 34.927 1.00 25.88 124 HIS B CA 1
ATOM 1656 C C . HIS B 1 94 ? 85.803 1.153 33.439 1.00 24.27 124 HIS B C 1
ATOM 1657 O O . HIS B 1 94 ? 86.424 2.133 33.057 1.00 25.22 124 HIS B O 1
ATOM 1664 N N . ASN B 1 95 ? 85.354 0.203 32.635 1.00 23.08 125 ASN B N 1
ATOM 1665 C CA . ASN B 1 95 ? 85.413 0.309 31.182 1.00 21.79 125 ASN B CA 1
ATOM 1666 C C . ASN B 1 95 ? 84.176 -0.305 30.597 1.00 20.92 125 ASN B C 1
ATOM 1667 O O . ASN B 1 95 ? 83.838 -1.476 30.897 1.00 21.50 125 ASN B O 1
ATOM 1672 N N . PHE B 1 96 ? 83.480 0.470 29.760 1.00 18.81 126 PHE B N 1
ATOM 1673 C CA . PHE B 1 96 ? 82.289 -0.022 29.067 1.00 18.29 126 PHE B CA 1
ATOM 1674 C C . PHE B 1 96 ? 82.129 0.697 27.745 1.00 18.15 126 PHE B C 1
ATOM 1675 O O . PHE B 1 96 ? 82.671 1.776 27.532 1.00 19.24 126 PHE B O 1
ATOM 1683 N N . ILE B 1 97 ? 81.440 0.032 26.828 1.00 17.50 127 ILE B N 1
ATOM 1684 C CA A ILE B 1 97 ? 81.134 0.619 25.555 0.70 17.03 127 ILE B CA 1
ATOM 1685 C CA B ILE B 1 97 ? 81.164 0.610 25.566 0.30 18.44 127 ILE B CA 1
ATOM 1686 C C . ILE B 1 97 ? 79.636 0.820 25.449 1.00 19.18 127 ILE B C 1
ATOM 1687 O O . ILE B 1 97 ? 78.849 0.083 26.041 1.00 22.47 127 ILE B O 1
ATOM 1696 N N . VAL B 1 98 ? 79.240 1.844 24.713 1.00 16.62 128 VAL B N 1
ATOM 1697 C CA . VAL B 1 98 ? 77.853 2.112 24.368 1.00 16.62 128 VAL B CA 1
ATOM 1698 C C . VAL B 1 98 ? 77.845 2.148 22.855 1.00 18.65 128 VAL B C 1
ATOM 1699 O O . VAL B 1 98 ? 78.701 2.789 22.239 1.00 18.95 128 VAL B O 1
ATOM 1703 N N . VAL B 1 99 ? 76.911 1.431 22.247 1.00 16.39 129 VAL B N 1
ATOM 1704 C CA . VAL B 1 99 ? 76.800 1.346 20.816 1.00 17.28 129 VAL B CA 1
ATOM 1705 C C . VAL B 1 99 ? 75.427 1.763 20.340 1.00 16.00 129 VAL B C 1
ATOM 1706 O O . VAL B 1 99 ? 74.403 1.255 20.802 1.00 16.71 129 VAL B O 1
ATOM 1710 N N . VAL B 1 100 ? 75.399 2.776 19.451 1.00 17.73 130 VAL B N 1
ATOM 1711 C CA . VAL B 1 100 ? 74.181 3.211 18.811 1.00 17.68 130 VAL B CA 1
ATOM 1712 C C . VAL B 1 100 ? 74.166 2.674 17.405 1.00 18.89 130 VAL B C 1
ATOM 1713 O O . VAL B 1 100 ? 75.180 2.719 16.693 1.00 19.39 130 VAL B O 1
ATOM 1717 N N . GLU B 1 101 ? 73.033 2.105 17.003 1.00 19.06 131 GLU B N 1
ATOM 1718 C CA . GLU B 1 101 ? 72.884 1.505 15.691 1.00 20.37 131 GLU B CA 1
ATOM 1719 C C . GLU B 1 101 ? 71.622 2.014 14.995 1.00 21.12 131 GLU B C 1
ATOM 1720 O O . GLU B 1 101 ? 70.620 2.278 15.650 1.00 20.77 131 GLU B O 1
ATOM 1726 N N . ASP B 1 102 ? 71.684 2.151 13.682 1.00 22.08 132 ASP B N 1
ATOM 1727 C CA . ASP B 1 102 ? 70.492 2.421 12.911 1.00 25.22 132 ASP B CA 1
ATOM 1728 C C . ASP B 1 102 ? 69.995 1.135 12.315 1.00 30.60 132 ASP B C 1
ATOM 1729 O O . ASP B 1 102 ? 70.501 0.071 12.633 1.00 30.92 132 ASP B O 1
ATOM 1734 N N . ASN B 1 103 ? 69.004 1.220 11.451 1.00 31.82 133 ASN B N 1
ATOM 1735 C CA A ASN B 1 103 ? 68.430 0.034 10.820 0.50 34.28 133 ASN B CA 1
ATOM 1736 C CA B ASN B 1 103 ? 68.463 0.004 10.827 0.50 36.51 133 ASN B CA 1
ATOM 1737 C C . ASN B 1 103 ? 69.050 -0.239 9.444 1.00 40.08 133 ASN B C 1
ATOM 1738 O O . ASN B 1 103 ? 68.437 -0.888 8.598 1.00 39.69 133 ASN B O 1
ATOM 1747 N N . PHE B 1 104 ? 70.257 0.282 9.227 1.00 39.52 134 PHE B N 1
ATOM 1748 C CA . PHE B 1 104 ? 70.960 0.157 7.953 1.00 40.17 134 PHE B CA 1
ATOM 1749 C C . PHE B 1 104 ? 72.395 -0.320 8.157 1.00 41.49 134 PHE B C 1
ATOM 1750 O O . PHE B 1 104 ? 73.260 -0.027 7.332 1.00 43.54 134 PHE B O 1
ATOM 1758 N N . SER B 1 105 ? 72.625 -1.065 9.244 1.00 40.48 135 SER B N 1
ATOM 1759 C CA . SER B 1 105 ? 73.923 -1.671 9.574 1.00 40.42 135 SER B CA 1
ATOM 1760 C C . SER B 1 105 ? 75.001 -0.669 9.949 1.00 40.05 135 SER B C 1
ATOM 1761 O O . SER B 1 105 ? 76.195 -1.001 9.913 1.00 37.88 135 SER B O 1
ATOM 1764 N N . ASN B 1 106 ? 74.615 0.557 10.276 1.00 32.28 136 ASN B N 1
ATOM 1765 C CA . ASN B 1 106 ? 75.602 1.526 10.721 1.00 31.09 136 ASN B CA 1
ATOM 1766 C C . ASN B 1 106 ? 75.608 1.545 12.237 1.00 25.82 136 ASN B C 1
ATOM 1767 O O . ASN B 1 106 ? 74.554 1.379 12.856 1.00 27.39 136 ASN B O 1
ATOM 1772 N N . SER B 1 107 ? 76.802 1.728 12.799 1.00 25.78 137 SER B N 1
ATOM 1773 C CA A SER B 1 107 ? 76.964 1.773 14.241 0.50 24.02 137 SER B CA 1
ATOM 1774 C CA B SER B 1 107 ? 77.028 1.714 14.248 0.50 25.41 137 SER B CA 1
ATOM 1775 C C . SER B 1 107 ? 77.973 2.841 14.630 1.00 27.37 137 SER B C 1
ATOM 1776 O O . SER B 1 107 ? 78.832 3.238 13.846 1.00 27.32 137 SER B O 1
ATOM 1781 N N . TYR B 1 108 ? 77.845 3.318 15.854 1.00 21.09 138 TYR B N 1
ATOM 1782 C CA . TYR B 1 108 ? 78.762 4.267 16.386 1.00 20.83 138 TYR B CA 1
ATOM 1783 C C . TYR B 1 108 ? 79.007 3.828 17.800 1.00 21.02 138 TYR B C 1
ATOM 1784 O O . TYR B 1 108 ? 78.063 3.655 18.556 1.00 21.46 138 TYR B O 1
ATOM 1793 N N . GLU B 1 109 ? 80.274 3.630 18.133 1.00 21.34 139 GLU B N 1
ATOM 1794 C CA . GLU B 1 109 ? 80.673 3.129 19.454 1.00 21.33 1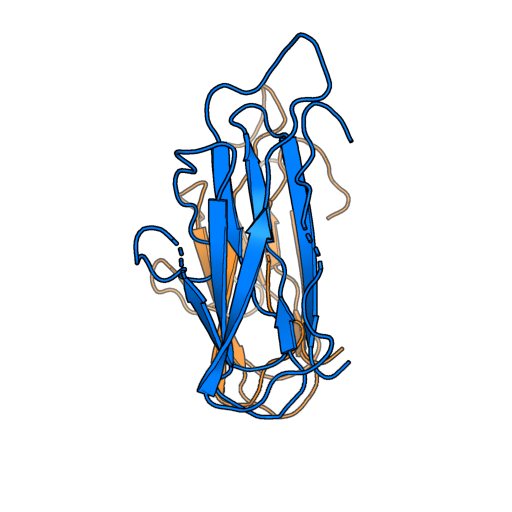39 GLU B CA 1
ATOM 1795 C C . GLU B 1 109 ? 81.361 4.188 20.282 1.00 22.04 139 GLU B C 1
ATOM 1796 O O . GLU B 1 109 ? 82.278 4.894 19.804 1.00 25.99 139 GLU B O 1
ATOM 1802 N N . LEU B 1 110 ? 80.911 4.316 21.527 1.00 20.83 140 LEU B N 1
ATOM 1803 C CA . LEU B 1 110 ? 81.478 5.189 22.516 1.00 19.77 140 LEU B CA 1
ATOM 1804 C C . LEU B 1 110 ? 82.151 4.308 23.551 1.00 24.11 140 LEU B C 1
ATOM 1805 O O . LEU B 1 110 ? 81.597 3.295 23.944 1.00 25.28 140 LEU B O 1
ATOM 1810 N N . GLU B 1 111 ? 83.344 4.667 23.991 1.00 22.78 141 GLU B N 1
ATOM 1811 C CA . GLU B 1 111 ? 84.023 3.865 25.010 1.00 23.16 141 GLU B CA 1
ATOM 1812 C C . GLU B 1 111 ? 84.260 4.756 26.209 1.00 23.28 141 GLU B C 1
ATOM 1813 O O . GLU B 1 111 ? 84.798 5.881 26.071 1.00 26.50 141 GLU B O 1
ATOM 1819 N N . PHE B 1 112 ? 83.875 4.291 27.395 1.00 20.11 142 PHE B N 1
ATOM 1820 C CA . PHE B 1 112 ? 84.046 5.036 28.611 1.00 21.03 142 PHE B CA 1
ATOM 1821 C C . PHE B 1 112 ? 85.033 4.343 29.527 1.00 25.02 142 PHE B C 1
ATOM 1822 O O . PHE B 1 112 ? 84.959 3.132 29.720 1.00 23.25 142 PHE B O 1
ATOM 1830 N N . ASP B 1 113 ? 85.962 5.122 30.080 1.00 24.19 143 ASP B N 1
ATOM 1831 C CA . ASP B 1 113 ? 86.918 4.633 31.076 1.00 25.26 143 ASP B CA 1
ATOM 1832 C C . ASP B 1 113 ? 86.872 5.539 32.284 1.00 26.77 143 ASP B C 1
ATOM 1833 O O . ASP B 1 113 ? 87.019 6.742 32.140 1.00 28.80 143 ASP B O 1
ATOM 1838 N N . PHE B 1 114 ? 86.691 4.978 33.477 1.00 26.91 144 PHE B N 1
ATOM 1839 C CA . PHE B 1 114 ? 86.770 5.777 34.732 1.00 28.43 144 PHE B CA 1
ATOM 1840 C C . PHE B 1 114 ? 87.762 5.090 35.648 1.00 31.14 144 PHE B C 1
ATOM 1841 O O . PHE B 1 114 ? 87.739 3.864 35.779 1.00 32.52 144 PHE B O 1
ATOM 1849 N N . ASN B 1 115 ? 88.613 5.890 36.289 1.00 30.55 145 ASN B N 1
ATOM 1850 C CA . ASN B 1 115 ? 89.722 5.443 37.143 1.00 40.64 145 ASN B CA 1
ATOM 1851 C C . ASN B 1 115 ? 90.861 4.803 36.313 1.00 52.01 145 ASN B C 1
ATOM 1852 O O . ASN B 1 115 ? 91.521 3.889 36.781 1.00 60.41 145 ASN B O 1
ATOM 1857 N N . ASN B 1 116 ? 91.055 5.313 35.093 1.00 76.64 146 ASN B N 1
ATOM 1858 C CA . ASN B 1 116 ? 91.949 4.761 34.040 1.00 93.06 146 ASN B CA 1
ATOM 1859 C C . ASN B 1 116 ? 91.354 4.962 32.647 1.00 88.20 146 ASN B C 1
ATOM 1860 O O . ASN B 1 116 ? 91.908 4.492 31.647 1.00 92.36 146 ASN B O 1
#

Foldseek 3Di:
DPQKEKDWDWDQA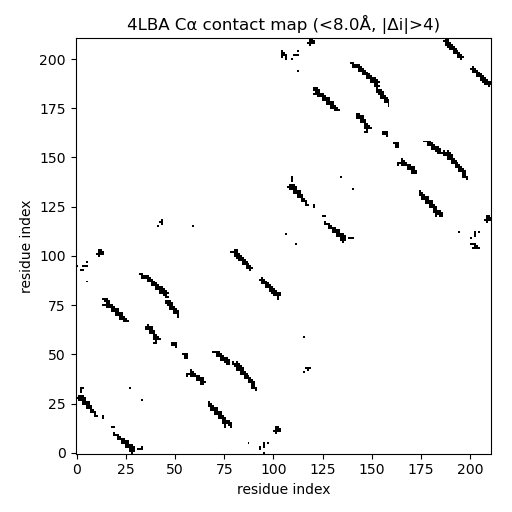DFAFDKTKIKIFIDGRDDDDFDWKKKFKDWDDADWWKAVVGDTGDHPDIDTDDDRIDMMMIHGRHRTKTKMKMWMDGPPGDIYIDIDIHPD/DPDPPQKEKDWDWDQADAAFDKIKIKIFIDGNDPDDFDWKKKFKDWDWADWWKFVVGDIGDHPDIDTDPDRIDMMMIHGRHRTKTKMKMWMDGPPGDIYIDIDIHND

Sequence (211 aa):
SYPFTVEVPVPNKVVVKGQTVEIRCELLKKEGDFSGTLYTIRYFQFEGEEGSLKDNGITFLPNDRYLLENEKFRLYYTAAGDEAHNFIIVVVEDNFSNSYELEFDFNNIQQQSYPFTVEVPVPNKVVKGQTVEIRCELLKKEGDFSGTLLYTIRYFQFEGEGSSSLKDNGITFLPNDRYLLLENEKFRLYYTAAAGGDDEEAHNFIIVVVEDNNFSNSSYELEFDFNN

=== Feature glossary ===
The record interleaves many kinds of information about one protein. Here is each kind framed as the question it answers.

Q: What does the local fold look like, residue by residue?
A: The Foldseek 3Di string encodes local tertiary geometry as a 20-letter alphabet — one character per residue — derived from the relative positions of nearby Cα atoms. Unlike the amino-acid sequence, 3Di is a direct function of the 3D structure, so two proteins with the same fold have similar 3Di strings even at low sequence identity.

Q: Which residues are in helices, strands, or loops?
A: The SS8 string is DSSP's per-residue secondary-structure call. α-helix (H) means an i→i+4 H-bond ladder; β-strand (E) means the residue participates in a β-sheet; 3₁₀ (G) and π (I) are tighter and wider helices; T/S are turns/bends; '-' is loop.

Q: How big and how compact is the whole molecule?
A: Radius of gyration (Rg) is the root-mean-square distance of Cα atoms from their centroid — a single number for overall size and compactness. A globular domain of N residues has Rg ≈ 2.2·N^0.38 Å; an extended or disordered chain has a much larger Rg. The Cα contact count is the number of residue pairs whose Cα atoms are within 8 Å and are more than four positions apart in sequence — a standard proxy for tertiary packing density. The bounding box is the smallest axis-aligned box enclosing all Cα atoms.

Q: Where is each backbone atom in 3D?
A: Structure coordinates are given as an mmCIF _atom_site loop: one row per atom with element, residue name, chain id, sequence number, and x/y/z position in Å. Only the four main-chain atoms per residue are included here; side chains are omitted to keep the record compact.

Q: What is the amino-acid chain?
A: Primary structure: the covalent order of the twenty standard amino acids along the backbone. Two proteins with the same sequence will (almost always) fold to the same structure; two with 30% identity often share a fold but not the details.

Q: What if only a Cα trace is available?
A: Three-state secondary structure (P-SEA) collapses the eight DSSP classes into helix (a), strand (b), and coil (c). P-SEA assigns these from Cα geometry alone — distances and angles — without requiring backbone oxygens, so it works on any Cα trace.

Q: What family and function is it annotated with?
A: Database cross-references. InterPro integrates a dozen domain/family signature databases into unified entries with residue-range hits. GO terms attach function/process/location labels with evidence codes. CATH codes position the fold in a four-level structural taxonomy. Organism is the NCBI-taxonomy species name.

Q: How confident is the AlphaFold model at each residue?
A: pLDDT is the predicted lDDT-Cα score: AlphaFold's confidence that the local environment of each residue (all inter-atomic distances within 15 Å) is correctly placed. It is a per-residue number between 0 and 100, with higher meaning more reliable.

Q: How mobile is each atom in the crystal?
A: B-factor (Debye–Waller factor) reflects atomic displacement in the crystal lattice. It is an experimental observable (units Å²), not a prediction; low values mean the atom is pinned down, high values mean it moves or is heterogeneous across the crystal.

Q: Which residues are buried vs exposed?
A: SASA measures how much of the protein is reachable by solvent. It is computed by rolling a water-sized probe over the atomic surface and summing the exposed area (Å²). Per-residue SASA distinguishes core (buried, low SASA) from surface (exposed, high SASA) residues; total SASA is a whole-molecule size measure.

Q: What do the diagnostic plots show?
A: Plot images: a contact map (which residues are close in 3D, as an N×N binary image), a Ramachandran scatter (backbone torsion angles, revealing secondary-structure composition at a glance), and — for AlphaFold structures — a PAE heatmap (pairwise prediction confidence).

Q: What known structures does this most resemble?
A: The Foldseek neighbor list gives the closest experimentally determined structures in the PDB, ranked by structural alignment. TM-score near 1 means near-identical fold; near 0.3 means only rough topology match. This is how one finds what a novel AlphaFold prediction most resembles in the solved-structure universe.

Q: Are the domains correctly placed relative to each other?
A: Predicted aligned error is AlphaFold's pairwise confidence. Unlike pLDDT (per-residue), PAE is per-residue-pair and captures whether two parts of the structure are correctly placed relative to each other. Units are ångströms of expected positional error.

Q: What do the rendered images show?
A: Structure images are PyMOL renders from six orthogonal camera directions. Cartoon representation draws helices as coils and strands as arrows; sticks shows the backbone as bonds; surface shows the solvent-excluded envelope. Rainbow coloring maps sequence position to hue (blue→red, N→C); chain coloring assigns a distinct color per polypeptide.

Q: What are the backbone torsion angles?
A: φ (phi) and ψ (psi) are the two rotatable backbone dihedrals per residue: φ is the C(i-1)–N–Cα–C torsion, ψ is the N–Cα–C–N(i+1) torsion, both in degrees on (−180°, 180°]. α-helical residues cluster near (−60°, −45°); β-strand residues near (−120°, +130°). A Ramachandran plot is simply a scatter of (φ, ψ) for every residue.